Protein AF-A0A8J5TIX4-F1 (afdb_monomer)

Nearest PDB structures (foldseek):
  8fbj-assembly1_A  TM=4.839E-01  e=3.820E-01  synthetic construct
  3ok8-assembly1_B  TM=3.326E-01  e=8.815E+00  Mus musculus
  7aue-assembly1_R  TM=2.886E-01  e=5.669E+00  Homo sapiens

Mean predicted aligned error: 11.77 Å

Organism: Zizania palustris (NCBI:txid103762)

pLDDT: mean 78.96, std 19.15, range [33.41, 98.19]

Structure (mmCIF, N/CA/C/O backbone):
data_AF-A0A8J5TIX4-F1
#
_entry.id   AF-A0A8J5TIX4-F1
#
loop_
_atom_site.group_PDB
_atom_site.id
_atom_site.type_symbol
_atom_site.label_atom_id
_atom_site.label_alt_id
_atom_site.label_comp_id
_atom_site.label_asym_id
_atom_site.label_entity_id
_atom_site.label_seq_id
_atom_site.pdbx_PDB_ins_code
_atom_site.Cartn_x
_atom_site.Cartn_y
_atom_site.Cartn_z
_atom_site.occupancy
_atom_site.B_iso_or_equiv
_atom_site.auth_seq_id
_atom_site.auth_comp_id
_atom_site.auth_asym_id
_atom_site.auth_atom_id
_atom_site.pdbx_PDB_model_num
ATOM 1 N N . MET A 1 1 ? 2.010 -20.474 2.273 1.00 37.28 1 MET A N 1
ATOM 2 C CA . MET A 1 1 ? 3.103 -19.534 2.602 1.00 37.28 1 MET A CA 1
ATOM 3 C C . MET A 1 1 ? 4.406 -20.109 2.049 1.00 37.28 1 MET A C 1
ATOM 5 O O . MET A 1 1 ? 5.026 -20.909 2.726 1.00 37.28 1 MET A O 1
ATOM 9 N N . ASN A 1 2 ? 4.785 -19.749 0.817 1.00 33.41 2 ASN A N 1
ATOM 10 C CA . ASN A 1 2 ? 6.078 -20.096 0.196 1.00 33.41 2 ASN A CA 1
ATOM 11 C C . ASN A 1 2 ? 6.919 -18.812 0.144 1.00 33.41 2 ASN A C 1
ATOM 13 O O . ASN A 1 2 ? 6.784 -17.999 -0.762 1.00 33.41 2 ASN A O 1
ATOM 17 N N . HIS A 1 3 ? 7.345 -18.374 1.324 1.00 41.91 3 HIS A N 1
ATOM 18 C CA . HIS A 1 3 ? 8.723 -18.329 1.811 1.00 41.91 3 HIS A CA 1
ATOM 19 C C . HIS A 1 3 ? 9.680 -17.541 0.882 1.00 41.91 3 HIS A C 1
ATOM 21 O O . HIS A 1 3 ? 9.995 -18.032 -0.199 1.00 41.91 3 HIS A O 1
ATOM 27 N N . PRO A 1 4 ? 10.182 -16.354 1.290 1.00 47.09 4 PRO A N 1
ATOM 28 C CA . PRO A 1 4 ? 10.994 -15.397 0.502 1.00 47.09 4 PRO A CA 1
ATOM 29 C C . PRO A 1 4 ? 12.193 -15.940 -0.306 1.00 47.09 4 PRO A C 1
ATOM 31 O O . PRO A 1 4 ? 12.758 -15.220 -1.127 1.00 47.09 4 PRO A O 1
ATOM 34 N N . ILE A 1 5 ? 12.553 -17.207 -0.118 1.00 41.41 5 ILE A N 1
ATOM 35 C CA . ILE A 1 5 ? 13.562 -17.947 -0.876 1.00 41.41 5 ILE A CA 1
ATOM 36 C C . ILE A 1 5 ? 13.103 -18.199 -2.321 1.00 41.41 5 ILE A C 1
ATOM 38 O O . ILE A 1 5 ? 13.905 -18.027 -3.231 1.00 41.41 5 ILE A O 1
ATOM 42 N N . GLU A 1 6 ? 11.830 -18.524 -2.578 1.00 41.69 6 GLU A N 1
ATOM 43 C CA . GLU A 1 6 ? 11.342 -18.687 -3.962 1.00 41.69 6 GLU A CA 1
ATOM 44 C C . GLU A 1 6 ? 11.345 -17.364 -4.734 1.00 41.69 6 GLU A C 1
ATOM 46 O O . GLU A 1 6 ? 11.672 -17.337 -5.921 1.00 41.6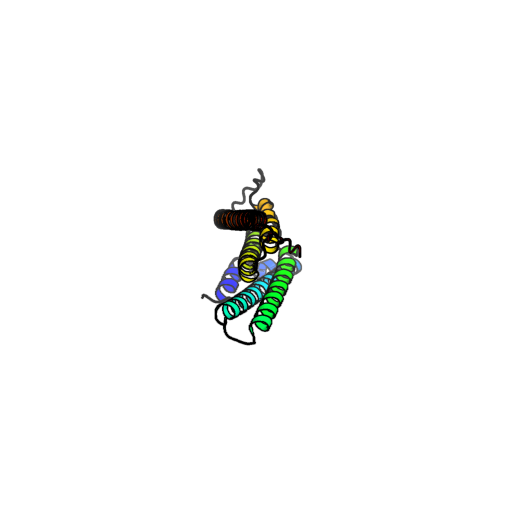9 6 GLU A O 1
ATOM 51 N N . LEU A 1 7 ? 11.050 -16.252 -4.051 1.00 50.00 7 LEU A N 1
ATOM 52 C CA . LEU A 1 7 ? 11.161 -14.922 -4.643 1.00 50.00 7 LEU A CA 1
ATOM 53 C C . LEU A 1 7 ? 12.619 -14.601 -4.978 1.00 50.00 7 LEU A C 1
ATOM 55 O O . LEU A 1 7 ? 12.879 -14.101 -6.063 1.00 50.00 7 LEU A O 1
ATOM 59 N N . PHE A 1 8 ? 13.561 -14.940 -4.093 1.00 47.31 8 PHE A N 1
ATOM 60 C CA . PHE A 1 8 ? 15.000 -14.793 -4.328 1.00 47.31 8 PHE A CA 1
ATOM 61 C C . PHE A 1 8 ? 15.506 -15.693 -5.472 1.00 47.31 8 PHE A C 1
ATOM 63 O O . PHE A 1 8 ? 16.332 -15.270 -6.280 1.00 47.31 8 PHE A O 1
ATOM 70 N N . LEU A 1 9 ? 14.979 -16.916 -5.596 1.00 43.03 9 LEU A N 1
ATOM 71 C CA . LEU A 1 9 ? 15.314 -17.850 -6.676 1.00 43.03 9 LEU A CA 1
ATOM 72 C C . LEU A 1 9 ? 14.736 -17.411 -8.030 1.00 43.03 9 LEU A C 1
ATOM 74 O O . LEU A 1 9 ? 15.453 -17.471 -9.028 1.00 43.03 9 LEU A O 1
ATOM 78 N N . ARG A 1 10 ? 13.506 -16.880 -8.073 1.00 51.66 10 ARG A N 1
ATOM 79 C CA . ARG A 1 10 ? 12.968 -16.209 -9.271 1.00 51.66 10 ARG A CA 1
ATOM 80 C C . ARG A 1 10 ? 13.739 -14.929 -9.597 1.00 51.66 10 ARG A C 1
ATOM 82 O O . ARG A 1 10 ? 14.015 -14.672 -10.763 1.00 51.66 10 ARG A O 1
ATOM 89 N N . PHE A 1 11 ? 14.182 -14.173 -8.592 1.00 50.88 11 PHE A N 1
ATOM 90 C CA . PHE A 1 11 ? 15.033 -12.992 -8.787 1.00 50.88 11 PHE A CA 1
ATOM 91 C C . PHE A 1 11 ? 16.384 -13.349 -9.420 1.00 50.88 11 PHE A C 1
ATOM 93 O O . PHE A 1 11 ? 16.898 -12.614 -10.260 1.00 50.88 11 PHE A O 1
ATOM 100 N N . ARG A 1 12 ? 16.937 -14.523 -9.092 1.00 48.34 12 ARG A N 1
ATOM 101 C CA . ARG A 1 12 ? 18.154 -15.049 -9.724 1.00 48.34 12 ARG A CA 1
ATOM 102 C C . ARG A 1 12 ? 17.956 -15.421 -11.202 1.00 48.34 12 ARG A C 1
ATOM 104 O O . ARG A 1 12 ? 18.937 -15.420 -11.935 1.00 48.34 12 ARG A O 1
ATOM 111 N N . GLN A 1 13 ? 16.729 -15.726 -11.633 1.00 45.75 13 GLN A N 1
ATOM 112 C CA . GLN A 1 13 ? 16.397 -16.000 -13.040 1.00 45.75 13 GLN A CA 1
ATOM 113 C C . GLN A 1 13 ? 16.126 -14.724 -13.855 1.00 45.75 13 GLN A C 1
ATOM 115 O O . GLN A 1 13 ? 16.315 -14.737 -15.065 1.00 45.75 13 GLN A O 1
ATOM 120 N N . VAL A 1 14 ? 15.716 -13.630 -13.203 1.00 49.47 14 VAL A N 1
ATOM 121 C CA . VAL A 1 14 ? 15.445 -12.326 -13.847 1.00 49.47 14 VAL A CA 1
ATOM 122 C C . VAL A 1 14 ? 16.683 -11.416 -13.863 1.00 49.47 14 VAL A C 1
ATOM 124 O O . VAL A 1 14 ? 16.758 -10.476 -14.649 1.00 49.47 14 VAL A O 1
ATOM 127 N N . MET A 1 15 ? 17.694 -11.703 -13.038 1.00 48.94 15 MET A N 1
ATOM 128 C CA . MET A 1 15 ? 18.999 -11.052 -13.133 1.00 48.94 15 MET A CA 1
ATOM 129 C C . MET A 1 15 ? 19.770 -11.591 -14.345 1.00 48.94 15 MET A C 1
ATOM 131 O O . MET A 1 15 ? 19.969 -12.808 -14.442 1.00 48.94 15 MET A O 1
ATOM 135 N N . PRO A 1 16 ? 20.293 -10.734 -15.239 1.00 51.34 16 PRO A N 1
ATOM 136 C CA . PRO A 1 16 ? 21.290 -11.187 -16.190 1.00 51.34 16 PRO A CA 1
ATOM 137 C C . PRO A 1 16 ? 22.461 -11.771 -15.388 1.00 51.34 16 PRO A C 1
ATOM 139 O O . PRO A 1 16 ? 22.959 -11.144 -14.453 1.00 51.34 16 PRO A O 1
ATOM 142 N N . SER A 1 17 ? 22.826 -13.019 -15.702 1.00 54.41 17 SER A N 1
ATOM 143 C CA . SER A 1 17 ? 23.842 -13.831 -15.014 1.00 54.41 17 SER A CA 1
ATOM 144 C C . SER A 1 17 ? 24.983 -12.987 -14.437 1.00 54.41 17 SER A C 1
ATOM 146 O O . SER A 1 17 ? 25.464 -12.092 -15.117 1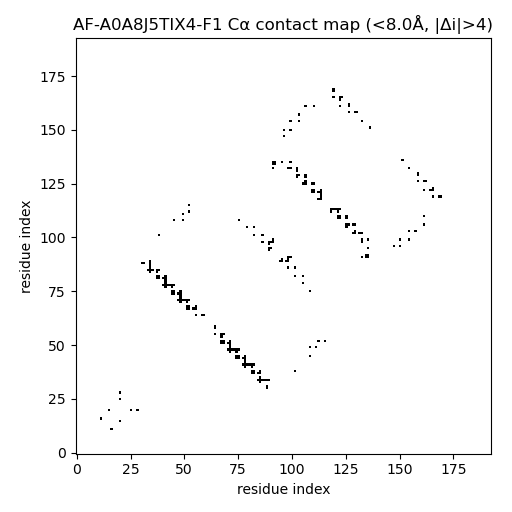.00 54.41 17 SER A O 1
ATOM 148 N N . ARG A 1 18 ? 25.511 -13.303 -13.242 1.00 54.25 18 ARG A N 1
ATOM 149 C CA . ARG A 1 18 ? 26.657 -12.583 -12.623 1.00 54.25 18 ARG A CA 1
ATOM 150 C C . ARG A 1 18 ? 27.820 -12.274 -13.593 1.00 54.25 18 ARG A C 1
ATOM 152 O O . ARG A 1 18 ? 28.506 -11.276 -13.411 1.00 54.25 18 ARG A O 1
ATOM 159 N N . ARG A 1 19 ? 28.012 -13.090 -14.641 1.00 51.34 19 ARG A N 1
ATOM 160 C CA . ARG A 1 19 ? 28.943 -12.831 -15.759 1.00 51.34 19 ARG A CA 1
ATOM 161 C C . ARG A 1 19 ? 28.604 -11.587 -16.602 1.00 51.34 19 ARG A C 1
ATOM 163 O O . ARG A 1 19 ? 29.521 -10.880 -16.989 1.00 51.34 19 ARG A O 1
ATOM 170 N N . LEU A 1 20 ? 27.331 -11.292 -16.855 1.00 49.91 20 LEU A N 1
ATOM 171 C CA . LEU A 1 20 ? 26.867 -10.094 -17.564 1.00 49.91 20 LEU A CA 1
ATOM 172 C C . LEU A 1 20 ? 26.953 -8.826 -16.691 1.00 49.91 20 LEU A C 1
ATOM 174 O O . LEU A 1 20 ? 27.245 -7.761 -17.213 1.00 49.91 20 LEU A O 1
ATOM 178 N N . CYS A 1 21 ? 26.761 -8.928 -15.368 1.00 52.66 21 CYS A N 1
ATOM 179 C CA . CYS A 1 21 ? 26.881 -7.790 -14.432 1.00 52.66 21 CYS A CA 1
ATOM 180 C C . CYS A 1 21 ? 28.344 -7.298 -14.282 1.00 52.66 21 CYS A C 1
ATOM 182 O O . CYS A 1 21 ? 28.575 -6.118 -14.024 1.00 52.66 21 CYS A O 1
ATOM 184 N N . LEU A 1 22 ? 29.343 -8.158 -14.540 1.00 54.84 22 LEU A N 1
ATOM 185 C CA . LEU A 1 22 ? 30.741 -7.729 -14.722 1.00 54.84 22 LEU A CA 1
ATOM 186 C C . LEU A 1 22 ? 30.967 -6.986 -16.051 1.00 54.84 22 LEU A C 1
ATOM 188 O O . LEU A 1 22 ? 31.870 -6.160 -16.131 1.00 54.84 22 LEU A O 1
ATOM 192 N N . TYR A 1 23 ? 30.147 -7.262 -17.068 1.00 53.34 23 TYR A N 1
ATOM 193 C CA . TYR A 1 23 ? 30.245 -6.671 -18.405 1.00 53.34 23 TYR A CA 1
ATOM 194 C C . TYR A 1 23 ? 29.417 -5.373 -18.557 1.00 53.34 23 TYR A C 1
ATOM 196 O O . TYR A 1 23 ? 29.812 -4.491 -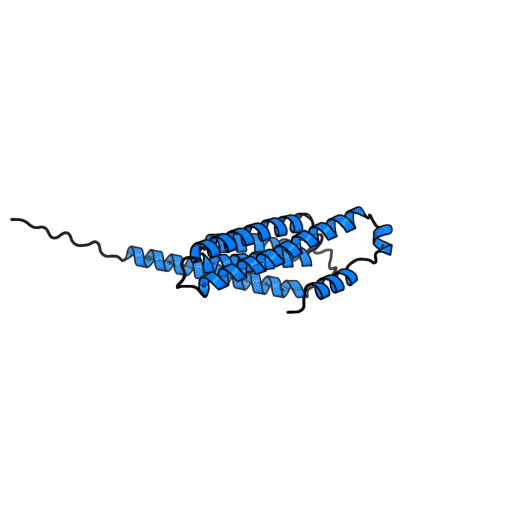19.307 1.00 53.34 23 TYR A O 1
ATOM 204 N N . MET A 1 24 ? 28.310 -5.211 -17.815 1.00 53.44 24 MET A N 1
ATOM 205 C CA . MET A 1 24 ? 27.317 -4.131 -17.988 1.00 53.44 24 MET A CA 1
ATOM 206 C C . MET A 1 24 ? 27.124 -3.226 -16.750 1.00 53.44 24 MET A C 1
ATOM 208 O O . MET A 1 24 ? 26.014 -3.054 -16.265 1.00 53.44 24 MET A O 1
ATOM 212 N N . ASN A 1 25 ? 28.179 -2.575 -16.252 1.00 57.75 25 ASN A N 1
ATOM 213 C CA . ASN A 1 25 ? 28.125 -1.595 -15.146 1.00 57.75 25 ASN A CA 1
ATOM 214 C C . ASN A 1 25 ? 27.678 -2.160 -13.776 1.00 57.75 25 ASN A C 1
ATOM 216 O O . ASN A 1 25 ? 26.514 -2.085 -13.374 1.00 57.75 25 ASN A O 1
ATOM 220 N N . SER A 1 26 ? 28.657 -2.594 -12.974 1.00 63.78 26 SER A N 1
ATOM 221 C CA . SER A 1 26 ? 28.499 -3.091 -11.592 1.00 63.78 26 SER A CA 1
ATOM 222 C C . SER A 1 26 ? 27.699 -2.172 -10.648 1.00 63.78 26 SER A C 1
ATOM 224 O O . SER A 1 26 ? 27.120 -2.638 -9.666 1.00 63.78 26 SER A O 1
ATOM 226 N N . LEU A 1 27 ? 27.628 -0.872 -10.942 1.00 66.88 27 LEU A N 1
ATOM 227 C CA . LEU A 1 27 ? 26.877 0.116 -10.164 1.00 66.88 27 LEU A CA 1
ATOM 228 C C . LEU A 1 27 ? 25.355 0.001 -10.336 1.00 66.88 27 LEU A C 1
ATOM 230 O O . LEU A 1 27 ? 24.630 0.195 -9.362 1.00 66.88 27 LEU A O 1
ATOM 234 N N . VAL A 1 28 ? 24.859 -0.325 -11.534 1.00 71.00 28 VAL A N 1
ATOM 235 C CA . VAL A 1 28 ? 23.410 -0.475 -11.791 1.00 71.00 28 VAL A CA 1
ATOM 236 C C . VAL A 1 28 ? 22.869 -1.690 -11.035 1.00 71.00 28 VAL A C 1
ATOM 238 O O . VAL A 1 28 ? 21.866 -1.598 -10.333 1.00 71.00 28 VAL A O 1
ATOM 241 N N . CYS A 1 29 ? 23.623 -2.786 -11.095 1.00 74.06 29 CYS A N 1
ATOM 242 C CA . CYS A 1 29 ? 23.384 -4.042 -10.385 1.00 74.06 29 CYS A CA 1
ATOM 243 C C . CYS A 1 29 ? 23.247 -3.797 -8.863 1.00 74.06 29 CYS A C 1
ATOM 245 O O . CYS A 1 29 ? 22.253 -4.186 -8.254 1.00 74.06 29 CYS A O 1
ATOM 247 N N . ARG A 1 30 ? 24.163 -3.015 -8.267 1.00 79.88 30 ARG A N 1
ATOM 248 C CA . ARG A 1 30 ? 24.096 -2.641 -6.840 1.00 79.88 30 ARG A CA 1
ATOM 249 C C . ARG A 1 30 ? 22.878 -1.781 -6.489 1.00 79.88 30 ARG A C 1
ATOM 251 O O . ARG A 1 30 ? 22.280 -1.982 -5.437 1.00 79.88 30 ARG A O 1
ATOM 258 N N . LYS A 1 31 ? 22.494 -0.824 -7.343 1.00 87.19 31 LYS A N 1
ATOM 259 C CA . LYS A 1 31 ? 21.313 0.028 -7.098 1.00 87.19 31 LYS A CA 1
ATOM 260 C C . LYS A 1 31 ? 20.017 -0.789 -7.091 1.00 87.19 31 LYS A C 1
ATOM 262 O O . LYS A 1 31 ? 19.178 -0.579 -6.218 1.00 87.19 31 LYS A O 1
ATOM 267 N N . GLN A 1 32 ? 19.890 -1.755 -8.000 1.00 88.25 32 GLN A N 1
ATOM 268 C CA . GLN A 1 32 ? 18.736 -2.653 -8.049 1.00 88.25 32 GLN A CA 1
ATOM 269 C C . GLN A 1 32 ? 18.652 -3.561 -6.817 1.00 88.25 32 GLN A C 1
ATOM 271 O O . GLN A 1 32 ? 17.566 -3.755 -6.277 1.00 88.25 32 GLN A O 1
ATOM 276 N N . GLU A 1 33 ? 19.783 -4.100 -6.351 1.00 87.94 33 GLU A N 1
ATOM 277 C CA . GLU A 1 33 ? 19.840 -4.917 -5.131 1.00 87.94 33 GLU A CA 1
ATOM 278 C C . GLU A 1 33 ? 19.410 -4.118 -3.891 1.00 87.94 33 GLU A C 1
ATOM 280 O O . GLU A 1 33 ? 18.617 -4.608 -3.084 1.00 87.94 33 GLU A O 1
ATOM 285 N N . VAL A 1 34 ? 19.869 -2.868 -3.761 1.00 91.12 34 VAL A N 1
ATOM 286 C CA . VAL A 1 34 ? 19.471 -1.971 -2.662 1.00 91.12 34 VAL A CA 1
ATOM 287 C C . VAL A 1 34 ? 17.975 -1.650 -2.722 1.00 91.12 34 VAL A C 1
ATOM 289 O O . VAL A 1 34 ? 17.282 -1.761 -1.708 1.00 91.12 34 VAL A O 1
ATOM 292 N N . ALA A 1 35 ? 17.452 -1.307 -3.903 1.00 94.69 35 ALA A N 1
ATOM 293 C CA . ALA A 1 35 ? 16.028 -1.038 -4.094 1.00 94.69 35 ALA A CA 1
ATOM 294 C C . ALA A 1 35 ? 15.159 -2.260 -3.759 1.00 94.69 35 ALA A C 1
ATOM 296 O O . ALA A 1 35 ? 14.123 -2.139 -3.100 1.00 94.69 35 ALA A O 1
ATOM 297 N N . PHE A 1 36 ? 15.608 -3.455 -4.146 1.00 92.81 36 PHE A N 1
ATOM 298 C CA . PHE A 1 36 ? 14.926 -4.696 -3.802 1.00 92.81 36 PHE A CA 1
ATOM 299 C C . PHE A 1 36 ? 14.955 -4.977 -2.295 1.00 92.81 36 PHE A C 1
ATOM 301 O O . PHE A 1 36 ? 13.941 -5.384 -1.729 1.00 92.81 36 PHE A O 1
ATOM 308 N N . GLY A 1 37 ? 16.078 -4.707 -1.623 1.00 92.75 37 GLY A N 1
ATOM 309 C CA . GLY A 1 37 ? 16.179 -4.804 -0.166 1.00 92.75 37 GLY A CA 1
ATOM 310 C C . GLY A 1 37 ? 15.173 -3.897 0.548 1.00 92.75 37 GLY A C 1
ATOM 311 O O . GLY A 1 37 ? 14.492 -4.339 1.476 1.00 92.75 37 GLY A O 1
ATOM 312 N N . HIS A 1 38 ? 15.004 -2.660 0.070 1.00 97.00 38 HIS A N 1
ATOM 313 C CA . HIS A 1 38 ? 13.962 -1.757 0.560 1.00 97.00 38 HIS A CA 1
ATOM 314 C C . HIS A 1 38 ? 12.557 -2.326 0.344 1.00 97.00 38 HIS A C 1
ATOM 316 O O . HIS A 1 38 ? 11.770 -2.381 1.289 1.00 97.00 38 HIS A O 1
ATOM 322 N N . PHE A 1 39 ? 12.255 -2.833 -0.851 1.00 96.12 39 PHE A N 1
ATOM 323 C CA . PHE A 1 39 ? 10.970 -3.474 -1.129 1.00 96.12 39 PHE A CA 1
ATOM 324 C C . PHE A 1 39 ? 10.678 -4.653 -0.183 1.00 96.12 39 PHE A C 1
ATOM 326 O O . PHE A 1 39 ? 9.597 -4.725 0.404 1.00 96.12 39 PHE A O 1
ATOM 333 N N . GLN A 1 40 ? 11.644 -5.553 0.023 1.00 95.50 40 GLN A N 1
ATOM 334 C CA . GLN A 1 40 ? 11.482 -6.698 0.923 1.00 95.50 40 GLN A CA 1
ATOM 335 C C . GLN A 1 40 ? 11.252 -6.269 2.375 1.00 95.50 40 GLN A C 1
ATOM 337 O O . GLN A 1 40 ? 10.376 -6.815 3.052 1.00 95.50 40 GLN A O 1
ATOM 342 N N . LEU A 1 41 ? 12.010 -5.277 2.852 1.00 96.06 41 LEU A N 1
ATOM 343 C CA . LEU A 1 41 ? 11.848 -4.743 4.199 1.00 96.06 41 LEU A CA 1
ATOM 344 C C . LEU A 1 41 ? 10.468 -4.097 4.380 1.00 96.06 41 LEU A C 1
ATOM 346 O O . LEU A 1 41 ? 9.832 -4.302 5.415 1.00 96.06 41 LEU A O 1
ATOM 350 N N . ALA A 1 42 ? 9.973 -3.395 3.358 1.00 97.56 42 ALA A N 1
ATOM 351 C CA . ALA A 1 42 ? 8.627 -2.840 3.357 1.00 97.56 42 ALA A CA 1
ATOM 352 C C . ALA A 1 42 ? 7.554 -3.936 3.446 1.00 97.56 42 ALA A C 1
ATOM 354 O O . ALA A 1 42 ? 6.640 -3.830 4.261 1.00 97.56 42 ALA A O 1
ATOM 355 N N . CYS A 1 43 ? 7.685 -5.029 2.683 1.00 96.00 43 CYS A N 1
ATOM 356 C CA . CYS A 1 43 ? 6.766 -6.168 2.774 1.00 96.00 43 CYS A CA 1
ATOM 357 C C . CYS A 1 43 ? 6.763 -6.804 4.170 1.00 96.00 43 CYS A C 1
ATOM 359 O O . CYS A 1 43 ? 5.697 -7.085 4.714 1.00 96.00 43 CYS A O 1
ATOM 361 N N . TYR A 1 44 ? 7.936 -6.983 4.779 1.00 96.88 44 TYR A N 1
ATOM 362 C CA . TYR A 1 44 ? 8.034 -7.501 6.143 1.00 96.88 44 TYR A CA 1
ATOM 363 C C . TYR A 1 44 ? 7.347 -6.576 7.160 1.00 96.88 44 TYR A C 1
ATOM 365 O O . TYR A 1 44 ? 6.599 -7.034 8.025 1.00 96.88 44 TYR A O 1
ATOM 373 N N . GLN A 1 45 ? 7.560 -5.265 7.043 1.00 97.75 45 GLN A N 1
ATOM 374 C CA . GLN A 1 45 ? 6.955 -4.266 7.926 1.00 97.75 45 GLN A CA 1
ATOM 375 C C . GLN A 1 45 ? 5.442 -4.156 7.729 1.00 97.75 45 GLN A C 1
ATOM 377 O O . GLN A 1 45 ? 4.717 -4.064 8.716 1.00 97.75 45 GLN A O 1
ATOM 382 N N . ARG A 1 46 ? 4.949 -4.253 6.490 1.00 97.56 46 ARG A N 1
ATOM 383 C CA . ARG A 1 46 ? 3.519 -4.397 6.187 1.00 97.56 46 ARG A CA 1
ATOM 384 C C . ARG A 1 46 ? 2.932 -5.594 6.931 1.00 97.56 46 ARG A C 1
ATOM 386 O O . ARG A 1 46 ? 1.920 -5.450 7.605 1.00 97.56 46 ARG A O 1
ATOM 393 N N . ASP A 1 47 ? 3.578 -6.755 6.866 1.00 97.06 47 ASP A N 1
ATOM 394 C CA . ASP A 1 47 ? 3.069 -7.966 7.518 1.00 97.06 47 ASP A CA 1
ATOM 395 C C . ASP A 1 47 ? 3.076 -7.857 9.050 1.00 97.06 47 ASP A C 1
ATOM 397 O O . ASP A 1 47 ? 2.262 -8.490 9.720 1.00 97.06 47 ASP A O 1
ATOM 401 N N . LEU A 1 48 ? 3.989 -7.072 9.630 1.00 96.81 48 LEU A N 1
ATOM 402 C CA . LEU A 1 48 ? 3.950 -6.735 11.055 1.00 96.81 48 LEU A CA 1
ATOM 403 C C . LEU A 1 48 ? 2.825 -5.749 11.372 1.00 96.81 48 LEU A C 1
ATOM 405 O O . LEU A 1 48 ? 2.127 -5.940 12.362 1.00 96.81 48 LEU A O 1
ATOM 409 N N . CYS A 1 49 ? 2.627 -4.730 10.533 1.00 97.00 49 CYS A N 1
ATOM 410 C CA . CYS A 1 49 ? 1.527 -3.778 10.661 1.00 97.00 49 CYS A CA 1
ATOM 411 C C . CYS A 1 49 ? 0.181 -4.510 10.710 1.00 97.00 49 CYS A C 1
ATOM 413 O O . CYS A 1 49 ? -0.536 -4.376 11.698 1.00 97.00 49 CYS A O 1
ATOM 415 N N . LEU A 1 50 ? -0.096 -5.356 9.713 1.00 95.25 50 LEU A N 1
ATOM 416 C CA . LEU A 1 50 ? -1.330 -6.141 9.635 1.00 95.25 50 LEU A CA 1
ATOM 417 C C . LEU A 1 50 ? -1.494 -7.070 10.842 1.00 95.25 50 LEU A C 1
ATOM 419 O O . LEU A 1 50 ? -2.561 -7.107 11.438 1.00 95.25 50 LEU A O 1
ATOM 423 N N . ARG A 1 51 ? -0.420 -7.733 11.290 1.00 95.06 51 ARG A N 1
ATOM 424 C CA . ARG A 1 51 ? -0.462 -8.552 12.512 1.00 95.06 51 ARG A CA 1
ATOM 425 C C . ARG A 1 51 ? -0.863 -7.756 13.753 1.00 95.06 51 ARG A C 1
ATOM 427 O O . ARG A 1 51 ? -1.572 -8.286 14.599 1.00 95.06 51 ARG A O 1
ATOM 434 N N . PHE A 1 52 ? -0.408 -6.511 13.892 1.00 93.19 52 PHE A N 1
ATOM 435 C CA . PHE A 1 52 ? -0.822 -5.666 15.013 1.00 93.19 52 PHE A CA 1
ATOM 436 C C . PHE A 1 52 ? -2.256 -5.150 14.865 1.00 93.19 52 PHE A C 1
ATOM 438 O O . PHE A 1 52 ? -2.919 -5.014 15.888 1.00 93.19 52 PHE A O 1
ATOM 445 N N . LEU A 1 53 ? -2.747 -4.916 13.643 1.00 92.00 53 LEU A N 1
ATOM 446 C CA . LEU A 1 53 ? -4.165 -4.614 13.404 1.00 92.00 53 LEU A CA 1
ATOM 447 C C . LEU A 1 53 ? -5.054 -5.811 13.771 1.00 92.00 53 LEU A C 1
ATOM 449 O O . LEU A 1 53 ? -5.996 -5.652 14.537 1.00 92.00 53 LEU A O 1
ATOM 453 N N . ASP A 1 54 ? -4.682 -7.026 13.362 1.00 91.00 54 ASP A N 1
ATOM 454 C CA . ASP A 1 54 ? -5.415 -8.245 13.725 1.00 91.00 54 ASP A CA 1
ATOM 455 C C . ASP A 1 54 ? -5.501 -8.448 15.248 1.00 91.00 54 ASP A C 1
ATOM 457 O O . ASP A 1 54 ? -6.486 -8.983 15.756 1.00 91.00 54 ASP A O 1
ATOM 461 N N . LEU A 1 55 ? -4.452 -8.069 15.990 1.00 89.81 55 LEU A N 1
ATOM 462 C CA . LEU A 1 55 ? -4.447 -8.139 17.454 1.00 89.81 55 LEU A CA 1
ATOM 463 C C . LEU A 1 55 ? -5.385 -7.105 18.083 1.00 89.81 55 LEU A C 1
ATOM 465 O O . LEU A 1 55 ? -6.021 -7.417 19.084 1.00 89.81 55 LEU A O 1
ATOM 469 N N . VAL A 1 56 ? -5.505 -5.913 17.492 1.00 85.62 56 VAL A N 1
ATOM 470 C CA . VAL A 1 56 ? -6.493 -4.904 17.911 1.00 85.62 56 VAL A CA 1
ATOM 471 C C . VAL A 1 56 ? -7.909 -5.460 17.753 1.00 85.62 56 VAL A C 1
ATOM 473 O O . VAL A 1 56 ? -8.691 -5.400 18.698 1.00 85.62 56 VAL A O 1
ATOM 476 N N . ASP A 1 57 ? -8.211 -6.079 16.610 1.00 79.69 57 ASP A N 1
ATOM 477 C CA . ASP A 1 57 ? -9.555 -6.594 16.315 1.00 79.69 57 ASP A CA 1
ATOM 478 C C . ASP A 1 57 ? -9.921 -7.830 17.156 1.00 79.69 57 ASP A C 1
ATOM 480 O O . ASP A 1 57 ? -11.082 -8.036 17.511 1.00 79.69 57 ASP A O 1
ATOM 484 N N . LYS A 1 58 ? -8.935 -8.667 17.505 1.00 79.06 58 LYS A N 1
ATOM 485 C CA . LYS A 1 58 ? -9.143 -9.875 18.324 1.00 79.06 58 LYS A CA 1
ATOM 486 C C . LYS A 1 58 ? -9.199 -9.587 19.823 1.00 79.06 58 LYS A C 1
ATOM 488 O O . LYS A 1 58 ? -9.840 -10.337 20.558 1.00 79.06 58 LYS A O 1
ATOM 493 N N . GLU A 1 59 ? -8.546 -8.526 20.294 1.00 63.97 59 GLU A N 1
ATOM 494 C CA . GLU A 1 59 ? -8.416 -8.215 21.721 1.00 63.97 59 GLU A CA 1
ATOM 495 C C . GLU A 1 59 ? -9.275 -7.025 22.179 1.00 63.97 59 GLU A C 1
ATOM 497 O O . GLU A 1 59 ? -8.840 -6.265 23.044 1.00 63.97 59 GLU A O 1
ATOM 502 N N . ILE A 1 60 ? -10.537 -6.932 21.729 1.00 58.72 60 ILE A N 1
ATOM 503 C CA . ILE A 1 60 ? -11.574 -5.950 22.163 1.00 58.72 60 ILE A CA 1
ATOM 504 C C . ILE A 1 60 ? -11.742 -5.855 23.714 1.00 58.72 60 ILE A C 1
ATOM 506 O O . ILE A 1 60 ? -12.526 -5.067 24.233 1.00 58.72 60 ILE A O 1
ATOM 510 N N . LYS A 1 61 ? -11.004 -6.647 24.507 1.00 54.69 61 LYS A N 1
ATOM 511 C CA . LYS A 1 61 ? -11.083 -6.746 25.971 1.00 54.69 61 LYS A CA 1
ATOM 512 C C . LYS A 1 61 ? -9.771 -6.487 26.740 1.00 54.69 61 LYS A C 1
ATOM 514 O O . LYS A 1 61 ? -9.775 -6.699 27.952 1.00 54.69 61 LYS A O 1
ATOM 519 N N . GLN A 1 62 ? -8.657 -6.061 26.125 1.00 58.81 62 GLN A N 1
ATOM 520 C CA . GLN A 1 62 ? -7.391 -5.841 26.860 1.00 58.81 62 GLN A CA 1
ATOM 521 C C . GLN A 1 62 ? -6.864 -4.398 26.870 1.00 58.81 62 GLN A C 1
ATOM 523 O O . GLN A 1 62 ? -6.926 -3.660 25.896 1.00 58.81 62 GLN A O 1
ATOM 528 N N . LYS A 1 63 ? -6.190 -4.058 27.980 1.00 68.75 63 LYS A N 1
ATOM 529 C CA . LYS A 1 63 ? -5.501 -2.788 28.306 1.00 68.75 63 LYS A CA 1
ATOM 530 C C . LYS A 1 63 ? -4.398 -2.358 27.308 1.00 68.75 63 LYS A C 1
ATOM 532 O O . LYS A 1 63 ? -3.740 -1.349 27.533 1.00 68.75 63 LYS A O 1
ATOM 537 N N . ASN A 1 64 ? -4.151 -3.131 26.246 1.00 78.88 64 ASN A N 1
ATOM 538 C CA . ASN A 1 64 ? -3.045 -2.953 25.298 1.00 78.88 64 ASN A CA 1
ATOM 539 C C . ASN A 1 64 ? -3.480 -2.488 23.896 1.00 78.88 64 ASN A C 1
ATOM 541 O O . ASN A 1 64 ? -2.612 -2.334 23.035 1.00 78.88 64 ASN A O 1
ATOM 545 N N . GLU A 1 65 ? -4.772 -2.248 23.654 1.00 83.75 65 GLU A N 1
ATOM 546 C CA . GLU A 1 65 ? -5.290 -1.844 22.339 1.00 83.75 65 GLU A CA 1
ATOM 547 C C . GLU A 1 65 ? -4.523 -0.645 21.752 1.00 83.75 65 GLU A C 1
ATOM 549 O O . GLU A 1 65 ? -3.991 -0.718 20.641 1.00 83.75 65 GLU A O 1
ATOM 554 N N . ASP A 1 66 ? -4.350 0.417 22.541 1.00 87.06 66 ASP A N 1
ATOM 555 C CA . ASP A 1 66 ? -3.622 1.622 22.128 1.00 87.06 66 ASP A CA 1
ATOM 556 C C . ASP A 1 66 ? -2.173 1.328 21.739 1.00 87.06 66 ASP A C 1
ATOM 558 O O . ASP A 1 66 ? -1.656 1.848 20.747 1.00 87.06 66 ASP A O 1
ATOM 562 N N . LYS A 1 67 ? -1.510 0.444 22.489 1.00 90.56 67 LYS A N 1
ATOM 563 C CA . LYS A 1 67 ? -0.131 0.029 22.217 1.00 90.56 67 LYS A CA 1
ATOM 564 C C . LYS A 1 67 ? -0.039 -0.706 20.882 1.00 90.56 67 LYS A C 1
ATOM 566 O O . LYS A 1 67 ? 0.919 -0.495 20.136 1.00 90.56 67 LYS A O 1
ATOM 571 N N . TYR A 1 68 ? -1.006 -1.561 20.561 1.00 91.06 68 TYR A N 1
ATOM 572 C CA . TYR A 1 68 ? -1.031 -2.268 19.283 1.00 91.06 68 TYR A CA 1
ATOM 573 C C . TYR A 1 68 ? -1.389 -1.344 18.121 1.00 91.06 68 TYR A C 1
ATOM 575 O O . TYR A 1 68 ? -0.697 -1.387 17.103 1.00 91.06 68 TYR A O 1
ATOM 583 N N . ARG A 1 69 ? -2.342 -0.419 18.295 1.00 90.50 69 ARG A N 1
ATOM 584 C CA . ARG A 1 69 ? -2.630 0.632 17.304 1.00 90.50 69 ARG A CA 1
ATOM 585 C C . ARG A 1 69 ? -1.401 1.498 17.021 1.00 90.50 69 ARG A C 1
ATOM 587 O O . ARG A 1 69 ? -1.093 1.771 15.861 1.00 90.50 69 ARG A O 1
ATOM 594 N N . GLN A 1 70 ? -0.653 1.897 18.052 1.00 92.69 70 GLN A N 1
ATOM 595 C CA . GLN A 1 70 ? 0.594 2.653 17.891 1.00 92.69 70 GLN A CA 1
ATOM 596 C C . GLN A 1 70 ? 1.657 1.853 17.128 1.00 92.69 70 GLN A C 1
ATOM 598 O O . GLN A 1 70 ? 2.285 2.385 16.211 1.00 92.69 70 GLN A O 1
ATOM 603 N N . LYS A 1 71 ? 1.831 0.564 17.448 1.00 95.06 71 LYS A N 1
ATOM 604 C CA . LYS A 1 71 ? 2.753 -0.314 16.712 1.00 95.06 71 LYS A CA 1
ATOM 605 C C . LYS A 1 71 ? 2.340 -0.491 15.255 1.00 95.06 71 LYS A C 1
ATOM 607 O O . LYS A 1 71 ? 3.199 -0.388 14.383 1.00 95.06 71 LYS A O 1
ATOM 612 N N . ALA A 1 72 ? 1.056 -0.707 14.978 1.00 94.69 72 ALA A N 1
ATOM 613 C CA . ALA A 1 72 ? 0.547 -0.812 13.616 1.00 94.69 72 ALA A CA 1
ATOM 614 C C . ALA A 1 72 ? 0.855 0.461 12.813 1.00 94.69 72 ALA A C 1
ATOM 616 O O . ALA A 1 72 ? 1.452 0.372 11.740 1.00 94.69 72 ALA A O 1
ATOM 617 N N . LYS A 1 73 ? 0.566 1.648 13.365 1.00 94.50 73 LYS A N 1
ATOM 618 C CA . LYS A 1 73 ? 0.912 2.938 12.739 1.00 94.50 73 LYS A CA 1
ATOM 619 C C . LYS A 1 73 ? 2.414 3.074 12.480 1.00 94.50 73 LYS A C 1
ATOM 621 O O . LYS A 1 73 ? 2.819 3.500 11.399 1.00 94.50 73 LYS A O 1
ATOM 626 N N . TRP A 1 74 ? 3.244 2.686 13.447 1.00 96.50 74 TRP A N 1
ATOM 627 C CA . TRP A 1 74 ? 4.698 2.755 13.317 1.00 96.50 74 TRP A CA 1
ATOM 628 C C . TRP A 1 74 ? 5.224 1.853 12.196 1.00 96.50 74 TRP A C 1
ATOM 630 O O . TRP A 1 74 ? 5.955 2.322 11.323 1.00 96.50 74 TRP A O 1
ATOM 640 N N . TYR A 1 75 ? 4.805 0.585 12.161 1.00 98.19 75 TYR A N 1
ATOM 641 C CA . TYR A 1 75 ? 5.194 -0.342 11.097 1.00 98.19 75 TYR A CA 1
ATOM 642 C C . TYR A 1 75 ? 4.653 0.072 9.729 1.00 98.19 75 TYR A C 1
ATOM 644 O O . TYR A 1 75 ? 5.378 -0.050 8.743 1.00 98.19 75 TYR A O 1
ATOM 652 N N . GLY A 1 76 ? 3.435 0.616 9.664 1.00 96.75 76 GLY A N 1
ATOM 653 C CA . GLY A 1 76 ? 2.885 1.174 8.429 1.00 96.75 76 GLY A CA 1
ATOM 654 C C . GLY A 1 76 ? 3.735 2.329 7.891 1.00 96.75 76 GLY A C 1
ATOM 655 O O . GLY A 1 76 ? 4.088 2.343 6.716 1.00 96.75 76 GLY A O 1
ATOM 656 N N . SER A 1 77 ? 4.165 3.246 8.766 1.00 96.69 77 SER A N 1
ATOM 657 C CA . SER A 1 77 ? 5.069 4.342 8.389 1.00 96.69 77 SER A CA 1
ATOM 658 C C . SER A 1 77 ? 6.444 3.847 7.926 1.00 96.69 77 SER A C 1
ATOM 660 O O . SER A 1 77 ? 7.018 4.404 6.990 1.00 96.69 77 SER A O 1
ATOM 662 N N . LEU A 1 78 ? 6.988 2.802 8.557 1.00 97.81 78 LEU A N 1
ATOM 663 C CA . LEU A 1 78 ? 8.249 2.203 8.121 1.00 97.81 78 LEU A CA 1
ATOM 664 C C . LEU A 1 78 ? 8.130 1.539 6.745 1.00 97.81 78 LEU A C 1
ATOM 666 O O . LEU A 1 78 ? 9.026 1.722 5.917 1.00 97.81 78 LEU A O 1
ATOM 670 N N . ALA A 1 79 ? 7.034 0.813 6.499 1.00 97.94 79 ALA A N 1
ATOM 671 C CA . AL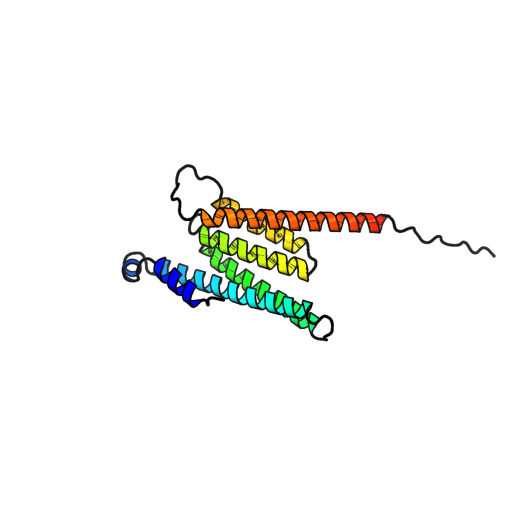A A 1 79 ? 6.775 0.189 5.208 1.00 97.94 79 ALA A CA 1
ATOM 672 C C . ALA A 1 79 ? 6.709 1.247 4.099 1.00 97.94 79 ALA A C 1
ATOM 674 O O . ALA A 1 79 ? 7.412 1.122 3.100 1.00 97.94 79 ALA A O 1
ATOM 675 N N . GLU A 1 80 ? 5.973 2.339 4.330 1.00 96.50 80 GLU A N 1
ATOM 676 C CA . GLU A 1 80 ? 5.854 3.454 3.384 1.00 96.50 80 GLU A CA 1
ATOM 677 C C . GLU A 1 80 ? 7.209 4.088 3.050 1.00 96.50 80 GLU A C 1
ATOM 679 O O . GLU A 1 80 ? 7.546 4.263 1.880 1.00 96.50 80 GLU A O 1
ATOM 684 N N . LYS A 1 81 ? 8.044 4.359 4.061 1.00 97.44 81 LYS A N 1
ATOM 685 C CA . LYS A 1 81 ? 9.395 4.906 3.844 1.00 97.44 81 LYS A CA 1
ATOM 686 C C . LYS A 1 81 ? 10.260 3.989 2.982 1.00 97.44 81 LYS A C 1
ATOM 688 O O . LYS A 1 81 ? 11.039 4.469 2.162 1.00 97.44 81 LYS A O 1
ATOM 693 N N . ASN A 1 82 ? 10.160 2.679 3.186 1.00 97.38 82 ASN A N 1
ATOM 694 C CA . ASN A 1 82 ? 10.928 1.714 2.410 1.00 97.38 82 ASN A CA 1
ATOM 695 C C . ASN A 1 82 ? 10.373 1.541 0.990 1.00 97.38 82 ASN A C 1
ATOM 697 O O . ASN A 1 82 ? 11.160 1.454 0.052 1.00 97.38 82 ASN A O 1
ATOM 701 N N . TRP A 1 83 ? 9.054 1.569 0.796 1.00 97.88 83 TRP A N 1
ATOM 702 C CA . TRP A 1 83 ? 8.475 1.602 -0.547 1.00 97.88 83 TRP A CA 1
ATOM 703 C C . TRP A 1 83 ? 8.895 2.848 -1.319 1.00 97.88 83 TRP A C 1
ATOM 705 O O . TRP A 1 83 ? 9.319 2.708 -2.462 1.00 97.88 83 TRP A O 1
ATOM 715 N N . GLN A 1 84 ? 8.909 4.026 -0.690 1.00 97.00 84 GLN A N 1
ATOM 716 C CA . GLN A 1 84 ? 9.369 5.249 -1.350 1.00 97.00 84 GLN A CA 1
ATOM 717 C C . GLN A 1 84 ? 10.818 5.127 -1.844 1.00 97.00 84 GLN A C 1
ATOM 719 O O . GLN A 1 84 ? 11.105 5.447 -2.993 1.00 97.00 84 GLN A O 1
ATOM 724 N N . ARG A 1 85 ? 11.715 4.569 -1.020 1.00 96.50 85 ARG A N 1
ATOM 725 C CA . ARG A 1 85 ? 13.106 4.302 -1.427 1.00 96.50 85 ARG A CA 1
ATOM 726 C C . ARG A 1 85 ? 13.217 3.283 -2.559 1.00 96.50 85 ARG A C 1
ATOM 728 O O . ARG A 1 85 ? 14.115 3.377 -3.385 1.00 96.50 85 ARG A O 1
ATOM 735 N N . ALA A 1 86 ? 12.327 2.294 -2.604 1.00 95.38 86 ALA A N 1
ATOM 736 C CA . ALA A 1 86 ? 12.282 1.352 -3.718 1.00 95.38 86 ALA A CA 1
ATOM 737 C C . ALA A 1 86 ? 11.798 2.036 -5.013 1.00 95.38 86 ALA A C 1
ATOM 739 O O . ALA A 1 86 ? 12.345 1.767 -6.083 1.00 95.38 86 ALA A O 1
ATOM 740 N N . LEU A 1 87 ? 10.825 2.948 -4.916 1.00 95.94 87 LEU A N 1
ATOM 741 C CA . LEU A 1 87 ? 10.279 3.718 -6.042 1.00 95.94 87 LEU A CA 1
ATOM 742 C C . LEU A 1 87 ? 11.267 4.745 -6.619 1.00 95.94 87 LEU A C 1
ATOM 744 O O . LEU A 1 87 ? 11.159 5.082 -7.793 1.00 95.94 87 LEU A O 1
ATOM 748 N N . GLU A 1 88 ? 12.277 5.182 -5.856 1.00 95.38 88 GLU A N 1
ATOM 749 C CA . GLU A 1 88 ? 13.393 5.989 -6.390 1.00 95.38 88 GLU A CA 1
ATOM 750 C C . GLU A 1 88 ? 14.176 5.256 -7.499 1.00 95.38 88 GLU A C 1
ATOM 752 O O . GLU A 1 88 ? 14.801 5.892 -8.347 1.00 95.38 88 GLU A O 1
ATOM 757 N N . PHE A 1 89 ? 14.145 3.918 -7.510 1.00 93.31 89 PHE A N 1
ATOM 758 C CA . PHE A 1 89 ? 14.783 3.088 -8.537 1.00 93.31 89 PHE A CA 1
ATOM 759 C C . PHE A 1 89 ? 13.765 2.456 -9.501 1.00 93.31 89 PHE A C 1
ATOM 761 O O . PHE A 1 89 ? 13.967 2.445 -10.719 1.00 93.31 89 PHE A O 1
ATOM 768 N N . TYR A 1 90 ? 12.670 1.911 -8.968 1.00 92.25 90 TYR A N 1
ATOM 769 C CA . TYR A 1 90 ? 11.618 1.272 -9.754 1.00 92.25 90 TYR A CA 1
ATOM 770 C C . TYR A 1 90 ? 10.607 2.311 -10.231 1.00 92.25 90 TYR A C 1
ATOM 772 O O . TYR A 1 90 ? 9.625 2.562 -9.547 1.00 92.25 90 TYR A O 1
ATOM 780 N N . GLY A 1 91 ? 10.841 2.895 -11.406 1.00 90.50 91 GLY A N 1
ATOM 781 C CA . GLY A 1 91 ? 9.923 3.842 -12.039 1.00 90.50 91 GLY A CA 1
ATOM 782 C C . GLY A 1 91 ? 8.965 3.183 -13.042 1.00 90.50 91 GLY A C 1
ATOM 783 O O . GLY A 1 91 ? 9.202 2.045 -13.462 1.00 90.50 91 GLY A O 1
ATOM 784 N N . PRO A 1 92 ? 7.920 3.906 -13.488 1.00 89.12 92 PRO A N 1
ATOM 785 C CA . PRO A 1 92 ? 6.926 3.393 -14.434 1.00 89.12 92 PRO A CA 1
ATOM 786 C C . PRO A 1 92 ? 7.532 3.008 -15.791 1.00 89.12 92 PRO A C 1
ATOM 788 O O . PRO A 1 92 ? 7.176 1.973 -16.340 1.00 89.12 92 PRO A O 1
ATOM 791 N N . ASN A 1 93 ? 8.513 3.774 -16.279 1.00 85.50 93 ASN A N 1
ATOM 792 C CA . ASN A 1 93 ? 9.151 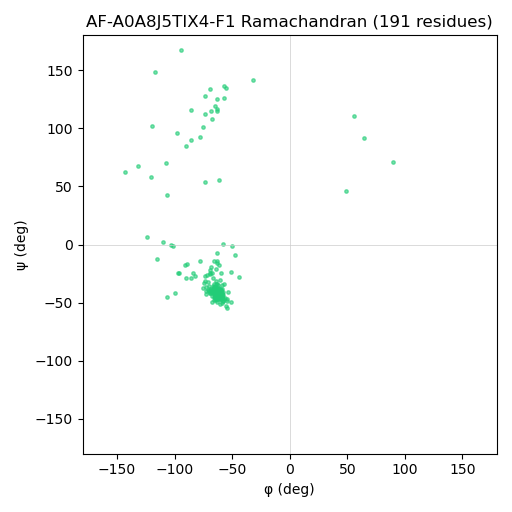3.532 -17.581 1.00 85.50 93 ASN A CA 1
ATOM 793 C C . ASN A 1 93 ? 10.367 2.597 -17.498 1.00 85.50 93 ASN A C 1
ATOM 795 O O . ASN A 1 93 ? 10.823 2.089 -18.515 1.00 85.50 93 ASN A O 1
ATOM 799 N N . THR A 1 94 ? 10.930 2.386 -16.302 1.00 86.19 94 THR A N 1
ATOM 800 C CA . THR A 1 94 ? 12.143 1.568 -16.124 1.00 86.19 94 THR A CA 1
ATOM 801 C C . THR A 1 94 ? 11.818 0.160 -15.642 1.00 86.19 94 THR A C 1
ATOM 803 O O . THR A 1 94 ? 12.410 -0.807 -16.110 1.00 86.19 94 THR A O 1
ATOM 806 N N . HIS A 1 95 ? 10.874 0.031 -14.708 1.00 87.50 95 HIS A N 1
ATOM 807 C CA . HIS A 1 95 ? 10.503 -1.238 -14.086 1.00 87.50 95 HIS A CA 1
ATOM 808 C C . HIS A 1 95 ? 8.985 -1.304 -13.834 1.00 87.50 95 HIS A C 1
ATOM 810 O O . HIS A 1 95 ? 8.560 -1.440 -12.679 1.00 87.50 95 HIS A O 1
ATOM 816 N N . PRO A 1 96 ? 8.152 -1.253 -14.892 1.00 86.50 96 PRO A N 1
ATOM 817 C CA . PRO A 1 96 ? 6.696 -1.105 -14.792 1.00 86.50 96 PRO A CA 1
ATOM 818 C C . PRO A 1 96 ? 6.035 -2.145 -13.882 1.00 86.50 96 PRO A C 1
ATOM 820 O O . PRO A 1 96 ? 5.170 -1.823 -13.070 1.00 86.50 96 PRO A O 1
ATOM 823 N N . THR A 1 97 ? 6.487 -3.401 -13.954 1.00 87.75 97 THR A N 1
ATOM 824 C CA . THR A 1 97 ? 5.953 -4.482 -13.111 1.00 87.75 97 THR A CA 1
ATOM 825 C C . THR A 1 97 ? 6.246 -4.258 -11.622 1.00 87.75 97 THR A C 1
ATOM 827 O O . THR A 1 97 ? 5.367 -4.440 -10.781 1.00 87.75 97 THR A O 1
ATOM 830 N N . MET A 1 98 ? 7.475 -3.869 -11.267 1.00 91.06 98 MET A N 1
ATOM 831 C CA . MET A 1 98 ? 7.837 -3.622 -9.865 1.00 91.06 98 MET A CA 1
ATOM 832 C C . MET A 1 98 ? 7.166 -2.361 -9.329 1.00 91.06 98 MET A C 1
ATOM 834 O O . MET A 1 98 ? 6.661 -2.385 -8.210 1.00 91.06 98 MET A O 1
ATOM 838 N N . PHE A 1 99 ? 7.099 -1.307 -10.144 1.00 93.19 99 PHE A N 1
ATOM 839 C CA . PHE A 1 99 ? 6.391 -0.073 -9.822 1.00 93.19 99 PHE A CA 1
ATOM 840 C C . PHE A 1 99 ? 4.922 -0.349 -9.467 1.00 93.19 99 PHE A C 1
ATOM 842 O O . PHE A 1 99 ? 4.484 -0.033 -8.360 1.00 93.19 99 PHE A O 1
ATOM 849 N N . LEU A 1 100 ? 4.185 -1.053 -10.337 1.00 92.31 100 LEU A N 1
ATOM 850 C CA . LEU A 1 100 ? 2.789 -1.417 -10.071 1.00 92.31 100 LEU A CA 1
ATOM 851 C C . LEU A 1 100 ? 2.632 -2.319 -8.842 1.00 92.31 100 LEU A C 1
ATOM 853 O O . LEU A 1 100 ? 1.707 -2.119 -8.058 1.00 92.31 100 LEU A O 1
ATOM 857 N N . ASN A 1 101 ? 3.527 -3.289 -8.631 1.00 93.38 101 ASN A N 1
ATOM 858 C CA . ASN A 1 101 ? 3.481 -4.141 -7.438 1.00 93.38 101 ASN A CA 1
ATOM 859 C C . ASN A 1 101 ? 3.637 -3.340 -6.138 1.00 93.38 101 ASN A C 1
ATOM 861 O O . ASN A 1 101 ? 2.970 -3.652 -5.150 1.00 93.38 101 ASN A O 1
ATOM 865 N N . ILE A 1 102 ? 4.497 -2.319 -6.128 1.00 95.81 102 ILE A N 1
ATOM 866 C CA . ILE A 1 102 ? 4.687 -1.453 -4.961 1.00 95.81 102 ILE A CA 1
ATOM 867 C C . ILE A 1 102 ? 3.432 -0.614 -4.709 1.00 95.81 102 ILE A C 1
ATOM 869 O O . ILE A 1 102 ? 2.905 -0.659 -3.597 1.00 95.81 102 ILE A O 1
ATOM 873 N N . LEU A 1 103 ? 2.898 0.059 -5.736 1.00 95.94 103 LEU A N 1
ATOM 874 C CA . LEU A 1 103 ? 1.677 0.866 -5.607 1.00 95.94 103 LEU A CA 1
ATOM 875 C C . LEU A 1 103 ? 0.480 0.029 -5.135 1.00 95.94 103 LEU A C 1
ATOM 877 O O . LEU A 1 103 ? -0.277 0.438 -4.252 1.00 95.94 103 LEU A O 1
ATOM 881 N N . MET A 1 104 ? 0.329 -1.181 -5.677 1.00 94.81 104 MET A N 1
ATOM 882 C CA . MET A 1 104 ? -0.698 -2.123 -5.238 1.00 94.81 104 MET A CA 1
ATOM 883 C C . MET A 1 104 ? -0.499 -2.531 -3.772 1.00 94.81 104 MET A C 1
ATOM 885 O O . MET A 1 104 ? -1.454 -2.520 -2.994 1.00 94.81 104 MET A O 1
ATOM 889 N N . ALA A 1 105 ? 0.728 -2.839 -3.346 1.00 95.56 105 ALA A N 1
ATOM 890 C CA . ALA A 1 105 ? 1.004 -3.185 -1.952 1.00 95.56 105 ALA A CA 1
ATOM 891 C C . ALA A 1 105 ? 0.721 -2.018 -0.981 1.00 95.56 105 ALA A C 1
ATOM 893 O O . ALA A 1 105 ? 0.133 -2.244 0.081 1.00 95.56 105 ALA A O 1
ATOM 894 N N . GLN A 1 106 ? 1.074 -0.786 -1.364 1.00 96.56 106 GLN A N 1
ATOM 895 C CA . GLN A 1 106 ? 0.762 0.443 -0.622 1.00 96.56 106 GLN A CA 1
ATOM 896 C C . GLN A 1 106 ? -0.745 0.659 -0.474 1.00 96.56 106 GLN A C 1
ATOM 898 O O . GLN A 1 106 ? -1.237 0.955 0.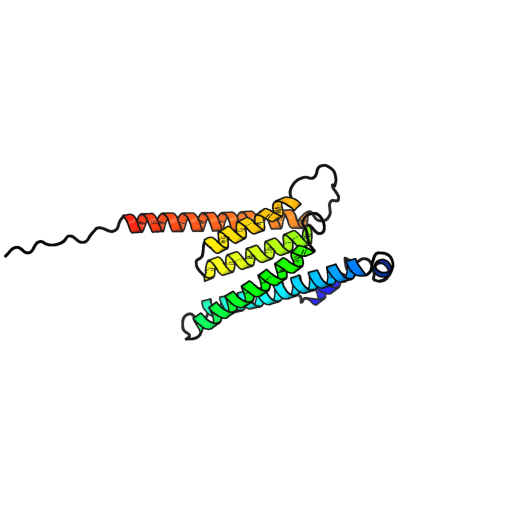619 1.00 96.56 106 GLN A O 1
ATOM 903 N N . SER A 1 107 ? -1.486 0.477 -1.568 1.00 95.56 107 SER A N 1
ATOM 904 C CA . SER A 1 107 ? -2.940 0.615 -1.583 1.00 95.56 107 SER A CA 1
ATOM 905 C C . SER A 1 107 ? -3.613 -0.409 -0.665 1.00 95.56 107 SER A C 1
ATOM 907 O O . SER A 1 107 ? -4.437 -0.012 0.156 1.00 95.56 107 SER A O 1
ATOM 909 N N . VAL A 1 108 ? -3.221 -1.690 -0.715 1.00 94.81 108 VAL A N 1
ATOM 910 C CA . VAL A 1 108 ? -3.772 -2.721 0.187 1.00 94.81 108 VAL A CA 1
ATOM 911 C C . VAL A 1 108 ? -3.530 -2.355 1.650 1.00 94.81 108 VAL A C 1
ATOM 913 O O . VAL A 1 108 ? -4.443 -2.453 2.468 1.00 94.81 108 VAL A O 1
ATOM 916 N N . LEU A 1 109 ? -2.319 -1.917 2.005 1.00 95.69 109 LEU A N 1
ATOM 917 C CA . LEU A 1 109 ? -2.031 -1.523 3.385 1.00 95.69 109 LEU A CA 1
ATOM 918 C C . LEU A 1 109 ? -2.884 -0.327 3.823 1.00 95.69 109 LEU A C 1
ATOM 920 O O . LEU A 1 109 ? -3.411 -0.322 4.933 1.00 95.69 109 LEU A O 1
ATOM 924 N N . SER A 1 110 ? -3.040 0.664 2.947 1.00 94.62 110 SER A N 1
ATOM 925 C CA . SER A 1 110 ? -3.820 1.866 3.237 1.00 94.62 110 SER A CA 1
ATOM 926 C C . SER A 1 110 ? -5.307 1.563 3.425 1.00 94.62 110 SER A C 1
ATOM 928 O O . SER A 1 110 ? -5.917 2.143 4.315 1.00 94.62 110 SER A O 1
ATOM 930 N N . VAL A 1 111 ? -5.877 0.622 2.664 1.00 93.62 111 VAL A N 1
ATOM 931 C CA . VAL A 1 111 ? -7.260 0.152 2.873 1.00 93.62 111 VAL A CA 1
ATOM 932 C C . VAL A 1 111 ? -7.411 -0.465 4.264 1.00 93.62 111 VAL A C 1
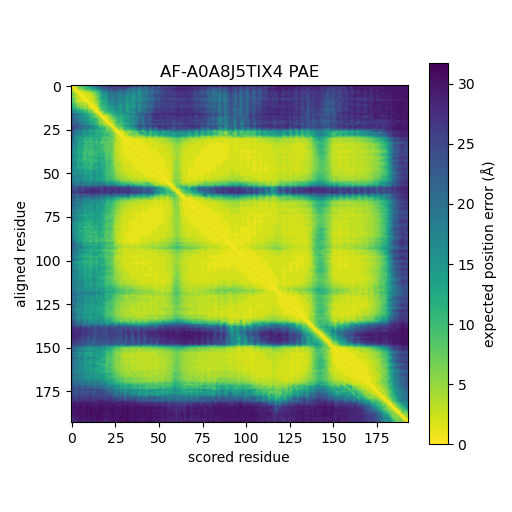ATOM 934 O O . VAL A 1 111 ? -8.239 -0.004 5.040 1.00 93.62 111 VAL A O 1
ATOM 937 N N . ASN A 1 112 ? -6.539 -1.407 4.638 1.00 93.50 112 ASN A N 1
ATOM 938 C CA . ASN A 1 112 ? -6.593 -2.039 5.965 1.00 93.50 112 ASN A CA 1
ATOM 939 C C . ASN A 1 112 ? -6.438 -1.019 7.111 1.00 93.50 112 ASN A C 1
ATOM 941 O O . ASN A 1 112 ? -7.105 -1.111 8.141 1.00 93.50 112 ASN A O 1
ATOM 945 N N . LEU A 1 113 ? -5.561 -0.024 6.939 1.00 92.12 113 LEU A N 1
ATOM 946 C CA . LEU A 1 113 ? -5.395 1.060 7.910 1.00 92.12 113 LEU A CA 1
ATOM 947 C C . LEU A 1 113 ? -6.614 1.984 7.963 1.00 92.12 113 LEU A C 1
ATOM 949 O O . LEU A 1 113 ? -7.007 2.389 9.052 1.00 92.12 113 LEU A O 1
ATOM 953 N N . SER A 1 114 ? -7.205 2.318 6.814 1.00 91.94 114 SER A N 1
ATOM 954 C CA . SER A 1 114 ? -8.443 3.097 6.729 1.00 91.94 114 SER A CA 1
ATOM 955 C C . SER A 1 114 ? -9.577 2.397 7.470 1.00 91.94 114 SER A C 1
ATOM 957 O O . SER A 1 114 ? -10.273 3.046 8.247 1.00 91.94 114 SER A O 1
ATOM 959 N N . ASP A 1 115 ? -9.725 1.086 7.280 1.00 89.81 115 ASP A N 1
ATOM 960 C CA . ASP A 1 115 ? -10.784 0.291 7.902 1.00 89.81 115 ASP A CA 1
ATOM 961 C C . ASP A 1 115 ? -10.613 0.228 9.426 1.00 89.81 115 ASP A C 1
ATOM 963 O O . ASP A 1 115 ? -11.561 0.494 10.163 1.00 89.81 115 ASP A O 1
ATOM 967 N N . SER A 1 116 ? -9.390 -0.018 9.913 1.00 87.31 116 SER A N 1
ATOM 968 C CA . SER A 1 116 ? -9.105 -0.098 11.356 1.00 87.31 116 SER A CA 1
ATOM 969 C C . SER A 1 116 ? -9.110 1.263 12.072 1.00 87.31 116 SER A C 1
ATOM 971 O O . SER A 1 116 ? -9.359 1.338 13.280 1.00 87.31 116 SER A O 1
ATOM 973 N N . LEU A 1 117 ? -8.803 2.352 11.356 1.00 86.06 117 LEU A N 1
ATOM 974 C CA . LEU A 1 117 ? -8.743 3.716 11.902 1.00 86.06 117 LEU A CA 1
ATOM 975 C C . LEU A 1 117 ? -9.968 4.572 11.548 1.00 86.06 117 LEU A C 1
ATOM 977 O O . LEU A 1 117 ? -10.003 5.740 11.934 1.00 86.06 117 LEU A O 1
ATOM 981 N N . HIS A 1 118 ? -10.934 4.023 10.809 1.00 86.69 118 HIS A N 1
ATOM 982 C CA . HIS A 1 118 ? -12.116 4.718 10.290 1.00 86.69 118 HIS A CA 1
ATOM 983 C C . HIS A 1 118 ? -11.785 6.052 9.595 1.00 86.69 118 HIS A C 1
ATOM 985 O O . HIS A 1 118 ? -12.412 7.079 9.854 1.00 86.69 118 HIS A O 1
ATOM 991 N N . SER A 1 119 ? -10.769 6.056 8.723 1.00 87.62 119 SER A N 1
ATOM 992 C CA . SER A 1 119 ? -10.231 7.284 8.121 1.00 87.62 119 SER A CA 1
ATOM 993 C C . SER A 1 119 ? -10.338 7.298 6.596 1.00 87.62 119 SER A C 1
ATOM 995 O O . SER A 1 119 ? -9.488 6.748 5.896 1.00 87.62 119 SER A O 1
ATOM 997 N N . SER A 1 120 ? -11.330 8.026 6.075 1.00 89.38 120 SER A N 1
ATOM 998 C CA . SER A 1 120 ? -11.511 8.245 4.630 1.00 89.38 120 SER A CA 1
ATOM 999 C C . SER A 1 120 ? -10.319 8.948 3.971 1.00 89.38 120 SER A C 1
ATOM 1001 O O . SER A 1 120 ? -9.988 8.650 2.829 1.00 89.38 120 SER A O 1
ATOM 1003 N N . VAL A 1 121 ? -9.609 9.809 4.706 1.00 91.06 121 VAL A N 1
ATOM 1004 C CA . VAL A 1 121 ? -8.411 10.517 4.218 1.00 91.06 121 VAL A CA 1
ATOM 1005 C C . VAL A 1 121 ? -7.300 9.543 3.811 1.00 91.06 121 VAL A C 1
ATOM 1007 O O . VAL A 1 121 ? -6.620 9.753 2.806 1.00 91.06 121 VAL A O 1
ATOM 1010 N N . ILE A 1 122 ? -7.115 8.450 4.562 1.00 91.88 122 ILE A N 1
ATOM 1011 C CA . ILE A 1 122 ? -6.123 7.416 4.222 1.00 91.88 122 ILE A CA 1
ATOM 1012 C C . ILE A 1 122 ? -6.507 6.735 2.903 1.00 91.88 122 ILE A C 1
ATOM 1014 O O . ILE A 1 122 ? -5.640 6.461 2.072 1.00 91.88 122 ILE A O 1
ATOM 1018 N N . LEU A 1 123 ? -7.802 6.501 2.699 1.00 92.44 123 LEU A N 1
ATOM 1019 C CA . LEU A 1 123 ? -8.344 5.864 1.506 1.00 92.44 123 LEU A CA 1
ATOM 1020 C C . LEU A 1 123 ? -8.217 6.755 0.260 1.00 92.44 123 LEU A C 1
ATOM 1022 O O . LEU A 1 123 ? -7.810 6.281 -0.800 1.00 92.44 123 LEU A O 1
ATOM 1026 N N . GLU A 1 124 ? -8.484 8.055 0.393 1.00 92.44 124 GLU A N 1
ATOM 1027 C CA . GLU A 1 124 ? -8.276 9.045 -0.671 1.00 92.44 124 GLU A CA 1
ATOM 1028 C C . GLU A 1 124 ? -6.796 9.150 -1.056 1.00 92.44 124 GLU A C 1
ATOM 1030 O O . GLU A 1 124 ? -6.447 9.086 -2.236 1.00 92.44 124 GLU A O 1
ATOM 1035 N N . ALA A 1 125 ? -5.898 9.214 -0.069 1.00 91.75 125 ALA A N 1
ATOM 1036 C CA . ALA A 1 125 ? -4.460 9.215 -0.322 1.00 91.75 125 ALA A CA 1
ATOM 1037 C C . ALA A 1 125 ? -3.986 7.908 -0.986 1.00 91.75 125 ALA A C 1
ATOM 1039 O O . ALA A 1 125 ? -3.063 7.923 -1.802 1.00 91.75 125 ALA A O 1
ATOM 1040 N N . ALA A 1 126 ? -4.602 6.768 -0.661 1.00 92.75 126 ALA A N 1
ATOM 1041 C CA . ALA A 1 126 ? -4.334 5.498 -1.333 1.00 92.75 126 ALA A CA 1
ATOM 1042 C C . ALA A 1 126 ? -4.739 5.541 -2.811 1.00 92.75 126 ALA A C 1
ATOM 1044 O O . ALA A 1 126 ? -4.014 5.017 -3.656 1.00 92.75 126 ALA A O 1
ATOM 1045 N N . LEU A 1 127 ? -5.874 6.176 -3.121 1.00 94.44 127 LEU A N 1
ATOM 1046 C CA . LEU A 1 127 ? -6.361 6.326 -4.489 1.00 94.44 127 LEU A CA 1
ATOM 1047 C C . LEU A 1 127 ? -5.427 7.208 -5.315 1.00 94.44 127 LEU A C 1
ATOM 1049 O O . LEU A 1 127 ? -5.032 6.803 -6.405 1.00 94.44 127 LEU A O 1
ATOM 1053 N N . VAL A 1 128 ? -5.022 8.364 -4.780 1.00 94.06 128 VAL A N 1
ATOM 1054 C CA . VAL A 1 128 ? -4.079 9.272 -5.455 1.00 94.06 128 VAL A CA 1
ATOM 1055 C C . VAL A 1 128 ? -2.776 8.548 -5.803 1.00 94.06 128 VAL A C 1
ATOM 1057 O O . VAL A 1 128 ? -2.333 8.622 -6.947 1.00 94.06 128 VAL A O 1
ATOM 1060 N N . ARG A 1 129 ? -2.207 7.784 -4.859 1.00 92.06 129 ARG A N 1
ATOM 1061 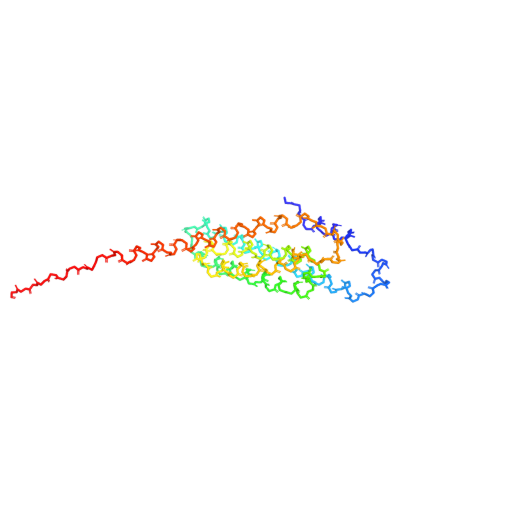C CA . ARG A 1 129 ? -0.999 6.980 -5.109 1.00 92.06 129 ARG A CA 1
ATOM 1062 C C . ARG A 1 129 ? -1.235 5.890 -6.154 1.00 92.06 129 ARG A C 1
ATOM 1064 O O . ARG A 1 129 ? -0.448 5.745 -7.079 1.00 92.06 129 ARG A O 1
ATOM 1071 N N . LEU A 1 130 ? -2.321 5.119 -6.050 1.00 94.50 130 LEU A N 1
ATOM 1072 C CA . LEU A 1 130 ? -2.582 4.026 -6.993 1.00 94.50 130 LEU A CA 1
ATOM 1073 C C . LEU A 1 130 ? -2.809 4.545 -8.426 1.00 94.50 130 LEU A C 1
ATOM 1075 O O . LEU A 1 130 ? -2.418 3.884 -9.387 1.00 94.50 130 LEU A O 1
ATOM 1079 N N . LEU A 1 131 ? -3.365 5.751 -8.580 1.00 94.38 131 LEU A N 1
ATOM 1080 C CA . LEU A 1 131 ? -3.515 6.428 -9.871 1.00 94.38 131 LEU A CA 1
ATOM 1081 C C . LEU A 1 131 ? -2.179 6.817 -10.523 1.00 94.38 131 LEU A C 1
ATOM 1083 O O . LEU A 1 131 ? -2.155 7.094 -11.724 1.00 94.38 131 LEU A O 1
ATOM 1087 N N . GLU A 1 132 ? -1.053 6.801 -9.804 1.00 92.81 132 GLU A N 1
ATOM 1088 C CA . GLU A 1 132 ? 0.274 6.913 -10.423 1.00 92.81 132 GLU A CA 1
ATOM 1089 C C . GLU A 1 132 ? 0.585 5.720 -11.337 1.00 92.81 132 GLU A C 1
ATOM 1091 O O . GLU A 1 132 ? 1.377 5.856 -12.269 1.00 92.81 132 GLU A O 1
ATOM 1096 N N . GLY A 1 133 ? -0.101 4.586 -11.158 1.00 89.50 133 GLY A N 1
ATOM 1097 C CA . GLY A 1 133 ? -0.006 3.421 -12.039 1.00 89.50 133 GLY A CA 1
ATOM 1098 C C . GLY A 1 133 ? -0.467 3.680 -13.478 1.00 89.50 133 GLY A C 1
ATOM 1099 O O . GLY A 1 133 ? -0.114 2.907 -14.368 1.00 89.50 133 GLY A O 1
ATOM 1100 N N . ARG A 1 134 ? -1.192 4.780 -13.744 1.00 88.19 134 ARG A N 1
ATOM 1101 C CA . ARG A 1 134 ? -1.629 5.160 -15.102 1.00 88.19 134 ARG A CA 1
ATOM 1102 C C . ARG A 1 134 ? -0.464 5.304 -16.082 1.00 88.19 134 ARG A C 1
ATOM 1104 O O . ARG A 1 134 ? -0.598 4.881 -17.221 1.00 88.19 134 ARG A O 1
ATOM 1111 N N . HIS A 1 135 ? 0.698 5.763 -15.607 1.00 84.12 135 HIS A N 1
ATOM 1112 C CA . HIS A 1 135 ? 1.900 5.930 -16.431 1.00 84.12 135 HIS A CA 1
ATOM 1113 C C . HIS A 1 135 ? 2.434 4.602 -17.000 1.00 84.12 135 HIS A C 1
ATOM 1115 O O . HIS A 1 135 ? 3.271 4.614 -17.889 1.00 84.12 135 HIS A O 1
ATOM 1121 N N . VAL A 1 136 ? 1.978 3.454 -16.480 1.00 81.38 136 VAL A N 1
ATOM 1122 C CA . VAL A 1 136 ? 2.309 2.113 -17.000 1.00 81.38 136 VAL A CA 1
ATOM 1123 C C . VAL A 1 136 ? 1.223 1.570 -17.942 1.00 81.38 136 VAL A C 1
ATOM 1125 O O . VAL A 1 136 ? 1.473 0.671 -18.746 1.00 81.38 136 VAL A O 1
ATOM 1128 N N . VAL A 1 137 ? -0.014 2.053 -17.806 1.00 69.69 137 VAL A N 1
ATOM 1129 C CA . VAL A 1 137 ? -1.181 1.549 -18.548 1.00 69.69 137 VAL A CA 1
ATOM 1130 C C . VAL A 1 137 ? -1.469 2.387 -19.794 1.00 69.69 137 VAL A C 1
ATOM 1132 O O . VAL A 1 137 ? -2.049 1.852 -20.738 1.00 69.69 137 VAL A O 1
ATOM 1135 N N . GLU A 1 138 ? -1.045 3.651 -19.821 1.00 66.56 138 GLU A N 1
ATOM 1136 C CA . GLU A 1 138 ? -1.143 4.512 -21.001 1.00 66.56 138 GLU A CA 1
ATOM 1137 C C . GLU A 1 138 ? -0.429 3.884 -22.217 1.00 66.56 138 GLU A C 1
ATOM 1139 O O . GLU A 1 138 ? 0.660 3.317 -22.078 1.00 66.56 138 GLU A O 1
ATOM 1144 N N . PRO A 1 139 ? -1.050 3.923 -23.411 1.00 53.84 139 PRO A N 1
ATOM 1145 C CA . PRO A 1 139 ? -0.453 3.385 -24.622 1.00 53.84 139 PRO A CA 1
ATOM 1146 C C . PRO A 1 139 ? 0.631 4.347 -25.114 1.00 53.84 139 PRO A C 1
ATOM 1148 O O . PRO A 1 139 ? 0.334 5.355 -25.745 1.00 53.84 139 PRO A O 1
ATOM 1151 N N . ASN A 1 140 ? 1.899 4.034 -24.853 1.00 53.88 140 ASN A N 1
ATOM 1152 C CA . ASN A 1 140 ? 2.967 4.588 -25.679 1.00 53.88 140 ASN A CA 1
ATOM 1153 C C . ASN A 1 140 ? 2.911 3.851 -27.022 1.00 53.88 140 ASN A C 1
ATOM 1155 O O . ASN A 1 140 ? 3.149 2.644 -27.070 1.00 53.88 140 ASN A O 1
ATOM 1159 N N . GLU A 1 141 ? 2.552 4.564 -28.090 1.00 49.72 141 GLU A N 1
ATOM 1160 C CA . GLU A 1 141 ? 2.304 4.002 -29.427 1.00 49.72 141 GLU A CA 1
ATOM 1161 C C . GLU A 1 141 ? 3.538 3.344 -30.082 1.00 49.72 141 GLU A C 1
ATOM 1163 O O . GLU A 1 141 ? 3.396 2.684 -31.107 1.00 49.72 141 GLU A O 1
ATOM 1168 N N . GLU A 1 142 ? 4.734 3.452 -29.489 1.00 51.28 142 GLU A N 1
ATOM 1169 C CA . GLU A 1 142 ? 5.991 3.054 -30.142 1.00 51.28 142 GLU A CA 1
ATOM 1170 C C . GLU A 1 142 ? 6.750 1.879 -29.498 1.00 51.28 142 GLU A C 1
ATOM 1172 O O . GLU A 1 142 ? 7.613 1.307 -30.154 1.00 51.28 142 GLU A O 1
ATOM 1177 N N . ASP A 1 143 ? 6.412 1.426 -28.286 1.00 48.50 143 ASP A N 1
ATOM 1178 C CA . ASP A 1 143 ? 7.193 0.386 -27.589 1.00 48.50 143 ASP A CA 1
ATOM 1179 C C . ASP A 1 143 ? 6.302 -0.733 -27.037 1.00 48.50 143 ASP A C 1
ATOM 1181 O O . ASP A 1 143 ? 6.170 -0.960 -25.833 1.00 48.50 143 ASP A O 1
ATOM 1185 N N . SER A 1 144 ? 5.705 -1.503 -27.946 1.00 45.47 144 SER A N 1
ATOM 1186 C CA . SER A 1 144 ? 5.084 -2.795 -27.634 1.00 45.47 144 SER A CA 1
ATOM 1187 C C . SER A 1 144 ? 6.155 -3.868 -27.367 1.00 45.47 144 SER A C 1
ATOM 1189 O O . SER A 1 144 ? 6.150 -4.947 -27.962 1.00 45.47 144 SER A O 1
ATOM 1191 N N . ASN A 1 145 ? 7.082 -3.604 -26.445 1.00 48.50 145 ASN A N 1
ATOM 1192 C CA . ASN A 1 145 ? 7.724 -4.692 -25.723 1.00 48.50 145 ASN A CA 1
ATOM 1193 C C . ASN A 1 145 ? 6.720 -5.146 -24.670 1.00 48.50 145 ASN A C 1
ATOM 1195 O O . ASN A 1 145 ? 6.627 -4.581 -23.581 1.00 48.50 145 ASN A O 1
ATOM 1199 N N . ASP A 1 146 ? 5.940 -6.149 -25.069 1.00 49.91 146 ASP A N 1
ATOM 1200 C CA . ASP A 1 146 ? 4.925 -6.893 -24.325 1.00 49.91 146 ASP A CA 1
ATOM 1201 C C . ASP A 1 146 ? 5.526 -7.628 -23.109 1.00 49.91 146 ASP A C 1
ATOM 1203 O O . ASP A 1 146 ? 5.466 -8.847 -22.945 1.00 49.91 146 ASP A O 1
ATOM 1207 N N . VAL A 1 147 ? 6.204 -6.880 -22.242 1.00 51.44 147 VAL A N 1
ATOM 1208 C CA . VAL A 1 147 ? 6.802 -7.386 -21.020 1.00 51.44 147 VAL A CA 1
ATOM 1209 C C . VAL A 1 147 ? 5.746 -7.244 -19.932 1.00 51.44 147 VAL A C 1
ATOM 1211 O O . VAL A 1 147 ? 5.735 -6.303 -19.139 1.00 51.44 147 VAL A O 1
ATOM 1214 N N . ASN A 1 148 ? 4.897 -8.274 -19.889 1.00 59.19 148 ASN A N 1
ATOM 1215 C CA . ASN A 1 148 ? 4.099 -8.708 -18.741 1.00 59.19 148 ASN A CA 1
ATOM 1216 C C . ASN A 1 148 ? 2.696 -8.074 -18.600 1.00 59.19 148 ASN A C 1
ATOM 1218 O O . ASN A 1 148 ? 2.410 -7.320 -17.668 1.00 59.19 148 ASN A O 1
ATOM 1222 N N . LEU A 1 149 ? 1.780 -8.455 -19.500 1.00 58.50 149 LEU A N 1
ATOM 1223 C CA . LEU A 1 149 ? 0.346 -8.121 -19.454 1.00 58.50 149 LEU A CA 1
ATOM 1224 C C . LEU A 1 149 ? -0.405 -8.659 -18.2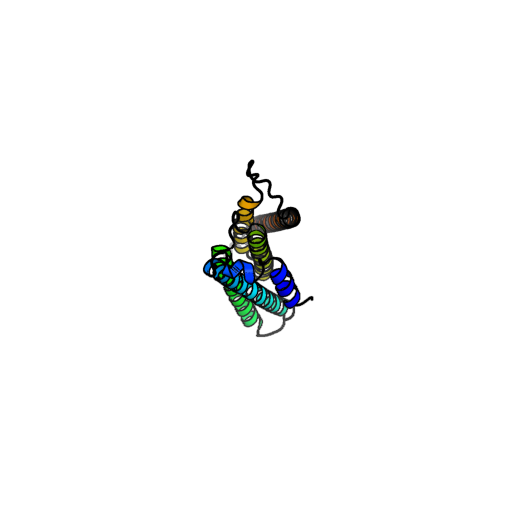20 1.00 58.50 149 LEU A C 1
ATOM 1226 O O . LEU A 1 149 ? -1.463 -8.123 -17.898 1.00 58.50 149 LEU A O 1
ATOM 1230 N N . ASP A 1 150 ? 0.127 -9.636 -17.478 1.00 73.50 150 ASP A N 1
ATOM 1231 C CA . ASP A 1 150 ? -0.578 -10.269 -16.347 1.00 73.50 150 ASP A CA 1
ATOM 1232 C C . ASP A 1 150 ? -0.788 -9.347 -15.135 1.00 73.50 150 ASP A C 1
ATOM 1234 O O . ASP A 1 150 ? -1.639 -9.609 -14.276 1.00 73.50 150 ASP A O 1
ATOM 1238 N N . ILE A 1 151 ? -0.015 -8.262 -15.023 1.00 81.69 151 ILE A N 1
ATOM 1239 C CA . ILE A 1 151 ? -0.134 -7.324 -13.900 1.00 81.69 151 ILE A CA 1
ATOM 1240 C C . ILE A 1 151 ? -1.201 -6.249 -14.132 1.00 81.69 151 ILE A C 1
ATOM 1242 O O . ILE A 1 151 ? -1.832 -5.810 -13.169 1.00 81.69 151 ILE A O 1
ATOM 1246 N N . LYS A 1 152 ? -1.466 -5.868 -15.390 1.00 84.31 152 LYS A N 1
ATOM 1247 C CA . LYS A 1 152 ? -2.489 -4.870 -15.745 1.00 84.31 152 LYS A CA 1
ATOM 1248 C C . LYS A 1 152 ? -3.896 -5.243 -15.248 1.00 84.31 152 LYS A C 1
ATOM 1250 O O . LYS A 1 152 ? -4.508 -4.402 -14.590 1.00 84.31 152 LYS A O 1
ATOM 1255 N N . PRO A 1 153 ? -4.423 -6.468 -15.458 1.00 87.88 153 PRO A N 1
ATOM 1256 C CA . PRO A 1 153 ? -5.750 -6.822 -14.959 1.00 87.88 153 PRO A CA 1
ATOM 1257 C C . PRO A 1 153 ? -5.808 -6.844 -13.426 1.00 87.88 153 PRO A C 1
ATOM 1259 O O . PRO A 1 153 ? -6.823 -6.452 -12.853 1.00 87.88 153 PRO A O 1
ATOM 1262 N N . LYS A 1 154 ? -4.719 -7.231 -12.743 1.00 90.94 154 LYS A N 1
ATOM 1263 C CA . LYS A 1 154 ? -4.634 -7.179 -11.271 1.00 90.94 154 LYS A CA 1
ATOM 1264 C C . LYS A 1 154 ? -4.701 -5.742 -10.766 1.00 90.94 154 LYS A C 1
ATOM 1266 O O . LYS A 1 154 ? -5.487 -5.448 -9.869 1.00 90.94 154 LYS A O 1
ATOM 1271 N N . PHE A 1 155 ? -3.929 -4.854 -11.390 1.00 91.94 155 PHE A N 1
ATOM 1272 C CA . PHE A 1 155 ? -3.939 -3.427 -11.096 1.00 91.94 155 PHE A CA 1
ATOM 1273 C C . PHE A 1 155 ? -5.331 -2.819 -11.297 1.00 91.94 155 PHE A C 1
ATOM 1275 O O . PHE A 1 155 ? -5.856 -2.190 -10.382 1.00 91.94 155 PHE A O 1
ATOM 1282 N N . LEU A 1 156 ? -5.961 -3.057 -12.451 1.00 91.69 156 LEU A N 1
ATOM 1283 C CA . LEU A 1 156 ? -7.299 -2.541 -12.747 1.00 91.69 156 LEU A CA 1
ATOM 1284 C C . LEU A 1 156 ? -8.352 -3.084 -11.775 1.00 91.69 156 LEU A C 1
ATOM 1286 O O . LEU A 1 156 ? -9.189 -2.325 -11.290 1.00 91.69 156 LEU A O 1
ATOM 1290 N N . GLY A 1 157 ? -8.288 -4.377 -11.445 1.00 93.88 157 GLY A N 1
ATOM 1291 C CA . GLY A 1 157 ? -9.171 -4.987 -10.453 1.00 93.88 157 GLY A CA 1
ATOM 1292 C C . GLY A 1 157 ? -9.028 -4.340 -9.075 1.00 93.88 157 GLY A C 1
ATOM 1293 O O . GLY A 1 157 ? -10.029 -4.024 -8.429 1.00 93.88 157 GLY A O 1
ATOM 1294 N N . GLN A 1 158 ? -7.794 -4.073 -8.647 1.00 94.75 158 GLN A N 1
ATOM 1295 C CA . GLN A 1 158 ? -7.534 -3.409 -7.376 1.00 94.75 158 GLN A CA 1
ATOM 1296 C C . GLN A 1 158 ? -7.962 -1.936 -7.383 1.00 94.75 158 GLN A C 1
ATOM 1298 O O . GLN A 1 158 ? -8.572 -1.483 -6.415 1.00 94.75 158 GLN A O 1
ATOM 1303 N N . LEU A 1 159 ? -7.705 -1.200 -8.467 1.00 95.06 159 LEU A N 1
ATOM 1304 C CA . LEU A 1 159 ? -8.153 0.184 -8.624 1.00 95.06 159 LEU A CA 1
ATOM 1305 C C . LEU A 1 159 ? -9.679 0.279 -8.549 1.00 95.06 159 LEU A C 1
ATOM 1307 O O . LEU A 1 159 ? -10.213 1.107 -7.812 1.00 95.06 159 LEU A O 1
ATOM 1311 N N . LEU A 1 160 ? -10.385 -0.616 -9.243 1.00 94.75 160 LEU A N 1
ATOM 1312 C CA . LEU A 1 160 ? -11.841 -0.694 -9.183 1.00 94.75 160 LEU A CA 1
ATOM 1313 C C . LEU A 1 160 ? -12.338 -1.008 -7.766 1.00 94.75 160 LEU A C 1
ATOM 1315 O O . LEU A 1 160 ? -13.312 -0.409 -7.311 1.00 94.75 160 LEU A O 1
ATOM 1319 N N . SER A 1 161 ? -11.684 -1.933 -7.057 1.00 95.12 161 SER A N 1
ATOM 1320 C CA . SER A 1 161 ? -12.024 -2.241 -5.664 1.00 95.12 161 SER A CA 1
ATOM 1321 C C . SER A 1 161 ? -11.844 -1.024 -4.756 1.00 95.12 161 SER A C 1
ATOM 1323 O O . SER A 1 161 ? -12.719 -0.734 -3.946 1.00 95.12 161 SER A O 1
ATOM 1325 N N . LEU A 1 162 ? -10.743 -0.286 -4.912 1.00 94.56 162 LEU A N 1
ATOM 1326 C CA . LEU A 1 162 ? -10.458 0.901 -4.112 1.00 94.56 162 LEU A CA 1
ATOM 1327 C C . LEU A 1 162 ? -11.467 2.025 -4.373 1.00 94.56 162 LEU A C 1
ATOM 1329 O O . LEU A 1 162 ? -11.966 2.632 -3.429 1.00 94.56 162 LEU A O 1
ATOM 1333 N N . LEU A 1 163 ? -11.820 2.262 -5.639 1.00 95.06 163 LEU A N 1
ATOM 1334 C CA . LEU A 1 163 ? -12.850 3.232 -6.019 1.00 95.06 163 LEU A CA 1
ATOM 1335 C C . LEU A 1 163 ? -14.203 2.908 -5.375 1.00 95.06 163 LEU A C 1
ATOM 1337 O O . LEU A 1 163 ? -14.880 3.809 -4.880 1.00 95.06 163 LEU A O 1
ATOM 1341 N N . LYS A 1 164 ? -14.583 1.624 -5.328 1.00 94.56 164 LYS A N 1
ATOM 1342 C CA . LYS A 1 164 ? -15.800 1.182 -4.631 1.00 94.56 164 LYS A CA 1
ATOM 1343 C C . LYS A 1 164 ? -15.738 1.487 -3.134 1.00 94.56 164 LYS A C 1
ATOM 1345 O O . LYS A 1 164 ? -16.724 1.980 -2.591 1.00 94.56 164 LYS A O 1
ATOM 1350 N N . SER A 1 165 ? -14.598 1.248 -2.482 1.00 92.69 165 SER A N 1
ATOM 1351 C CA . SER A 1 165 ? -14.417 1.574 -1.062 1.00 92.69 165 SER A CA 1
ATOM 1352 C C . SER A 1 165 ? -14.515 3.080 -0.799 1.00 92.69 165 SER A C 1
ATOM 1354 O O . SER A 1 165 ? -15.198 3.487 0.137 1.00 92.69 165 SER A O 1
ATOM 1356 N N . VAL A 1 166 ? -13.889 3.919 -1.637 1.00 93.06 166 VAL A N 1
ATOM 1357 C CA . VAL A 1 166 ? -13.971 5.390 -1.518 1.00 93.06 166 VAL A CA 1
ATOM 1358 C C . VAL A 1 166 ? -15.412 5.865 -1.676 1.00 93.06 166 VAL A C 1
ATOM 1360 O O . VAL A 1 166 ? -15.895 6.658 -0.868 1.00 93.06 166 VAL A O 1
ATOM 1363 N N . LEU A 1 167 ? -16.128 5.337 -2.671 1.00 93.12 167 LEU A N 1
ATOM 1364 C CA . LEU A 1 167 ? -17.534 5.665 -2.887 1.00 93.12 167 LEU A CA 1
ATOM 1365 C C . LEU A 1 167 ? -18.403 5.267 -1.686 1.00 93.12 167 LEU A C 1
ATOM 1367 O O . LEU A 1 167 ? -19.247 6.051 -1.253 1.00 93.12 167 LEU A O 1
ATOM 1371 N N . ALA A 1 168 ? -18.185 4.076 -1.125 1.00 91.19 168 ALA A N 1
ATOM 1372 C CA . ALA A 1 168 ? -18.905 3.614 0.057 1.00 91.19 168 ALA A CA 1
ATOM 1373 C C . ALA A 1 168 ? -18.641 4.514 1.278 1.00 91.19 168 ALA A C 1
ATOM 1375 O O . ALA A 1 168 ? -19.584 4.890 1.976 1.00 91.19 168 ALA A O 1
ATOM 1376 N N . ALA A 1 169 ? -17.385 4.916 1.502 1.00 89.19 169 ALA A N 1
ATOM 1377 C CA . ALA A 1 169 ? -17.015 5.831 2.580 1.00 89.19 169 ALA A CA 1
ATOM 1378 C C . ALA A 1 169 ? -17.675 7.214 2.417 1.00 89.19 169 ALA A C 1
ATOM 1380 O O . ALA A 1 169 ? -18.237 7.747 3.373 1.00 89.19 169 ALA A O 1
ATOM 1381 N N . ALA A 1 170 ? -17.689 7.763 1.197 1.00 89.69 170 ALA A N 1
ATOM 1382 C CA . ALA A 1 170 ? -18.338 9.041 0.900 1.00 89.69 170 ALA A CA 1
ATOM 1383 C C . ALA A 1 170 ? -19.862 8.999 1.130 1.00 89.69 170 ALA A C 1
ATOM 1385 O O . ALA A 1 170 ? -20.451 9.943 1.660 1.00 89.69 170 ALA A O 1
ATOM 1386 N N . GLN A 1 171 ? -20.515 7.888 0.772 1.00 88.19 171 GLN A N 1
ATOM 1387 C CA . GLN A 1 171 ? -21.946 7.690 1.020 1.00 88.19 171 GLN A CA 1
ATOM 1388 C C . GLN A 1 171 ? -22.271 7.569 2.513 1.00 88.19 171 GLN A C 1
ATOM 1390 O O . GLN A 1 171 ? -23.293 8.094 2.960 1.00 88.19 171 GLN A O 1
ATOM 1395 N N . ALA A 1 172 ? -21.424 6.881 3.284 1.00 84.81 172 ALA A N 1
ATOM 1396 C CA . ALA A 1 172 ? -21.590 6.757 4.728 1.00 84.81 172 ALA A CA 1
ATOM 1397 C C . ALA A 1 172 ? -21.518 8.130 5.415 1.00 84.81 172 ALA A C 1
ATOM 1399 O O . ALA A 1 172 ? -22.420 8.474 6.178 1.00 84.81 172 ALA A O 1
ATOM 1400 N N . ASP A 1 173 ? -20.521 8.944 5.061 1.00 81.31 173 ASP A N 1
ATOM 1401 C CA . ASP A 1 173 ? -20.362 10.302 5.589 1.00 81.31 173 ASP A CA 1
ATOM 1402 C C . ASP A 1 173 ? -21.566 11.198 5.235 1.00 81.31 173 ASP A C 1
ATOM 1404 O O . ASP A 1 173 ? -22.123 11.886 6.093 1.00 81.31 173 ASP A O 1
ATOM 1408 N N . HIS A 1 174 ? -22.072 11.113 3.998 1.00 81.81 174 HIS A N 1
ATOM 1409 C CA . HIS A 1 174 ? -23.279 11.841 3.592 1.00 81.81 174 HIS A CA 1
ATOM 1410 C C . HIS A 1 174 ? -24.511 11.472 4.439 1.00 81.81 174 HIS A C 1
ATOM 1412 O O . HIS A 1 174 ? -25.236 12.359 4.897 1.00 81.81 174 HIS A O 1
ATOM 1418 N N . ARG A 1 175 ? -24.735 10.177 4.702 1.00 79.94 175 ARG A N 1
ATOM 1419 C CA . ARG A 1 175 ? -25.834 9.708 5.568 1.00 79.94 175 ARG A CA 1
ATOM 1420 C C . ARG A 1 175 ? -25.668 10.182 7.012 1.00 79.94 175 ARG A C 1
ATOM 1422 O O . ARG A 1 175 ? -26.647 10.584 7.638 1.00 79.94 175 ARG A O 1
ATOM 1429 N N . GLN A 1 176 ? -24.443 10.172 7.534 1.00 75.44 176 GLN A N 1
ATOM 1430 C CA . GLN A 1 176 ? -24.140 10.651 8.884 1.00 75.44 176 GLN A CA 1
ATOM 1431 C C . GLN A 1 176 ? -24.479 12.139 9.043 1.00 75.44 176 GLN A C 1
ATOM 1433 O O . GLN A 1 176 ? -25.104 12.531 10.029 1.00 75.44 176 GLN A O 1
ATOM 1438 N N . ARG A 1 177 ? -24.149 12.961 8.040 1.00 76.62 177 ARG A N 1
ATOM 1439 C CA . ARG A 1 177 ? -24.481 14.395 8.021 1.00 76.62 177 ARG A CA 1
ATOM 1440 C C . ARG A 1 177 ? -25.988 14.650 7.939 1.00 76.62 177 ARG A C 1
ATOM 1442 O O . ARG A 1 177 ? -26.485 15.536 8.629 1.00 76.62 177 ARG A O 1
ATOM 1449 N N . GLN A 1 178 ? -26.726 13.856 7.160 1.00 73.75 178 GLN A N 1
ATOM 1450 C CA . GLN A 1 178 ? -28.190 13.946 7.107 1.00 73.75 178 GLN A CA 1
ATOM 1451 C C . GLN A 1 178 ? -28.845 13.593 8.452 1.00 73.75 178 GLN A C 1
ATOM 1453 O O . GLN A 1 178 ? -29.739 14.306 8.896 1.00 73.75 178 GLN A O 1
ATOM 1458 N N . LEU A 1 179 ? -28.375 12.553 9.148 1.00 69.19 179 LEU A N 1
ATOM 1459 C CA . LEU A 1 179 ? -28.900 12.166 10.467 1.00 69.19 179 LEU A CA 1
ATOM 1460 C C . LEU A 1 179 ? -28.643 13.227 11.548 1.00 69.19 179 LEU A C 1
ATOM 1462 O O . LEU A 1 179 ? -29.505 13.474 12.391 1.00 69.19 179 LEU A O 1
ATOM 1466 N N . LEU A 1 180 ? -27.482 13.885 11.514 1.00 68.94 180 LEU A N 1
ATOM 1467 C CA . LEU A 1 180 ? -27.156 14.978 12.436 1.00 68.94 180 LEU A CA 1
ATOM 1468 C C . LEU A 1 180 ? -28.001 16.240 12.182 1.00 68.94 180 LEU A C 1
ATOM 1470 O O . LEU A 1 180 ? -28.244 16.996 13.119 1.00 68.94 180 LEU A O 1
ATOM 1474 N N . SER A 1 181 ? -28.496 16.435 10.955 1.00 61.00 181 SER A N 1
ATOM 1475 C CA . SER A 1 181 ? -29.384 17.546 10.582 1.00 61.00 181 SER A CA 1
ATOM 1476 C C . SER A 1 181 ? -30.846 17.361 11.024 1.00 61.00 181 SER A C 1
ATOM 1478 O O . SER A 1 181 ? -31.606 18.323 10.969 1.00 61.00 181 SER A O 1
ATOM 1480 N N . VAL A 1 182 ? -31.260 16.155 11.432 1.00 59.97 182 VAL A N 1
ATOM 1481 C CA . VAL A 1 182 ? -32.664 15.816 11.766 1.00 59.97 182 VAL A CA 1
ATOM 1482 C C . VAL A 1 182 ? -32.925 15.797 13.285 1.00 59.97 182 VAL A C 1
ATOM 1484 O O . VAL A 1 182 ? -34.054 15.581 13.721 1.00 59.97 182 VAL A O 1
ATOM 1487 N N . ARG A 1 183 ? -31.918 16.053 14.135 1.00 44.81 183 ARG A N 1
ATOM 1488 C CA . ARG A 1 183 ? -32.115 16.094 15.598 1.00 44.81 183 ARG A CA 1
ATOM 1489 C C . ARG A 1 183 ? -33.049 17.261 15.986 1.00 44.81 183 ARG A C 1
ATOM 1491 O O . ARG A 1 183 ? -32.670 18.405 15.745 1.00 44.81 183 ARG A O 1
ATOM 1498 N N . PRO A 1 184 ? -34.222 17.018 16.611 1.00 51.28 184 PRO A N 1
ATOM 1499 C CA . PRO A 1 184 ? -35.072 18.101 17.088 1.00 51.28 184 PRO A CA 1
ATOM 1500 C C . PRO A 1 184 ? -34.398 18.796 18.274 1.00 51.28 184 PRO A C 1
ATOM 1502 O O . PRO A 1 184 ? -33.899 18.141 19.192 1.00 51.28 184 PRO A O 1
ATOM 1505 N N . THR A 1 185 ? -34.387 20.126 18.248 1.00 49.91 185 THR A N 1
ATOM 1506 C CA . THR A 1 185 ? -34.029 20.988 19.378 1.00 49.91 185 THR A CA 1
ATOM 1507 C C . THR A 1 185 ? -34.908 20.631 20.587 1.00 49.91 185 THR A C 1
ATOM 1509 O O . THR A 1 185 ? -36.119 20.474 20.407 1.00 49.91 185 THR A O 1
ATOM 1512 N N . PRO A 1 186 ? -34.363 20.498 21.813 1.00 47.22 186 PRO A N 1
ATOM 1513 C CA . PRO A 1 186 ? -35.200 20.331 22.994 1.00 47.22 186 PRO A CA 1
ATOM 1514 C C . PRO A 1 186 ? -36.050 21.592 23.164 1.00 47.22 186 PRO A C 1
ATOM 1516 O O . PRO A 1 186 ? -35.511 22.698 23.192 1.00 47.22 186 PRO A O 1
ATOM 1519 N N . ALA A 1 187 ? -37.370 21.424 23.238 1.00 47.12 187 ALA A N 1
ATOM 1520 C CA . ALA A 1 187 ? -38.283 22.507 23.559 1.00 47.12 187 ALA A CA 1
ATOM 1521 C C . ALA A 1 187 ? -37.982 23.001 24.980 1.00 47.12 187 ALA A C 1
ATOM 1523 O O . ALA A 1 187 ? -38.104 22.245 25.943 1.00 47.12 187 ALA A O 1
ATOM 1524 N N . THR A 1 188 ? -37.560 24.256 25.098 1.00 43.72 188 THR A N 1
ATOM 1525 C CA . THR A 1 188 ? -37.460 24.961 26.373 1.00 43.72 188 THR A CA 1
ATOM 1526 C C . THR A 1 188 ? -38.880 25.169 26.892 1.00 43.72 188 THR A C 1
ATOM 1528 O O . THR A 1 188 ? -39.637 25.947 26.316 1.00 43.72 188 THR A O 1
ATOM 1531 N N . THR A 1 189 ? -39.273 24.444 27.936 1.00 50.56 189 THR A N 1
ATOM 1532 C CA . THR A 1 189 ? -40.495 24.739 28.686 1.00 50.56 189 THR A CA 1
ATOM 1533 C C . THR A 1 189 ? -40.296 26.056 29.427 1.00 50.56 189 THR A C 1
ATOM 1535 O O . THR A 1 189 ? -39.431 26.165 30.294 1.00 50.56 189 THR A O 1
ATOM 1538 N N . GLU A 1 190 ? -41.083 27.059 29.046 1.00 46.69 190 GLU A N 1
ATOM 1539 C CA . GLU A 1 190 ? -41.312 28.266 29.830 1.00 46.69 190 GLU A CA 1
ATOM 1540 C C . GLU A 1 190 ? -41.994 27.871 31.149 1.00 46.69 190 GLU A C 1
ATOM 1542 O O . GLU A 1 190 ? -43.122 27.380 31.150 1.00 46.69 190 GLU A O 1
ATOM 1547 N N . GLU A 1 191 ? -41.313 28.081 32.275 1.00 44.78 191 GLU A N 1
ATOM 1548 C CA . GLU A 1 191 ? -41.949 28.157 33.590 1.00 44.78 191 GLU A CA 1
ATOM 1549 C C . GLU A 1 191 ? -42.135 29.638 33.939 1.00 44.78 191 GLU A C 1
ATOM 1551 O O . GLU A 1 191 ? -41.224 30.317 34.407 1.00 44.78 191 GLU A O 1
ATOM 1556 N N . THR A 1 192 ? -43.335 30.149 33.668 1.00 46.78 192 THR A N 1
ATOM 1557 C CA . THR A 1 192 ? -43.897 31.308 34.367 1.00 46.78 192 THR A CA 1
ATOM 1558 C C . THR A 1 192 ? -44.597 30.831 35.631 1.00 46.78 192 THR A C 1
ATOM 1560 O O . THR A 1 192 ? -45.622 30.151 35.527 1.00 46.78 192 THR A O 1
ATOM 1563 N N . LEU A 1 193 ? -44.084 31.243 36.792 1.00 46.66 193 LEU A N 1
ATOM 1564 C CA . LEU A 1 193 ? -44.868 31.624 37.972 1.00 46.66 193 LEU A CA 1
ATOM 1565 C C . LEU A 1 193 ? -44.017 32.456 38.935 1.00 46.66 193 LEU A C 1
ATOM 1567 O O . LEU A 1 193 ? -42.901 32.009 39.275 1.00 46.66 193 LEU A O 1
#

Sequence (193 aa):
MNHPIELFLRFRQVMPSRRLCLYMNSLVCRKQEVAFGHFQLACYQRDLCLRFLDLVDKEIKQKNEDKYRQKAKWYGSLAEKNWQRALEFYGPNTHPTMFLNILMAQSVLSVNLSDSLHSSVILEAALVRLLEGRHVVEPNEEDSNDVNLDIKPKFLGQLLSLLKSVLAAAQADHRQRQLLSVRPTPATTEETL

Secondary structure (DSSP, 8-state):
---THHHHHHHHHHS--HHHHTTS-HHHHHHHHHHHHHHHHHHHHHHHHHHHHHHHHH-TTSTTHHHHHHHHHHHHHHHHHHHHHHHTTS-TTT-HHHHHHHHHHHHHHHHHHHHHHT-HHHHHHHHHHHGGGHHHHS--TT------TTHHHHHHHHHHHHHHHHHHHHHHHHHHHHHHTTPPPPP------

Solvent-accessible surface area (backbone atoms only — not comparable to full-atom values): 10828 Å² total; per-residue (Å²): 137,86,57,75,62,58,58,52,54,52,48,61,69,73,43,71,54,75,74,48,38,75,72,63,52,61,65,61,58,52,53,51,53,50,24,48,52,28,40,53,51,15,54,54,26,40,55,49,14,52,53,26,48,53,48,39,73,71,39,85,84,51,101,50,41,69,61,28,51,50,49,18,55,52,26,43,53,51,14,52,56,21,41,53,56,16,46,76,67,30,32,48,90,77,30,40,70,60,29,45,53,50,36,52,52,52,31,54,52,27,46,57,48,17,66,78,64,72,32,65,67,46,39,52,53,27,49,60,53,42,57,59,47,47,72,57,69,57,83,67,93,84,66,87,72,83,81,63,73,78,54,53,63,54,50,52,54,49,51,54,51,49,53,52,52,50,51,51,50,54,52,51,53,53,52,53,55,52,58,67,72,65,65,78,77,81,80,80,78,85,84,87,131

Foldseek 3Di:
DPDCVVVVVVVCVVDDHPVVCVVPPVVLVVLLVLLVVLQVLLVVLLVLLVVLLVVLVVCVPDPCNVVSLVSSVVSLVSSVVSLVSSCVSCDCVRPVLVQLVSLLSNLVSLVSNCVSVVDLPSLVVSLVSLCSSVSNVDDPPPDPPVPDPPSVVVSVVSNVVSVVVSVVSVVVVVVVVVVVVPDDDPDDDDDDD

Radius of gyration: 23.02 Å; Cα contacts (8 Å, |Δi|>4): 135; chains: 1; bounding box: 76×52×68 Å